Protein AF-A0A4V6KRE9-F1 (afdb_monomer_lite)

Secondary structure (DSSP, 8-state):
-EEHHHHHHHS-GGGHHHHHHHHHHHHHHHT---EEESSSSGGGGTSSS--HHHHHHHHHHHHHT-SEEE-SHHHHH-S-HHHHHHHHHHHHHHHHTTPPP-TTTT--SS---HHHHHHHHHHHHHHHTT-SEEEEEESSSHHHHHHHTT--SSEEEEEES-GGG-TT--GGGGSS--------------S--

Radius of gyration: 19.35 Å; chains: 1; bounding box: 43×55×46 Å

Foldseek 3Di:
DLALVVVCVVDPNVCSVVVLLVVQLVCLVVLHAAEAEDPLFVCQLEDLDGDPVSLVVLLVSVLSPHPYYDDDSNLPRRPHNVSVVVVSVVSNVVSLVPRDWCLPVPPDPDDDDPLLVVLSVQLVVCVVVVPQEDEAEDELCSSVSSNCSRSRNHHYHYDYPDCVSVVVPDPVVPPDDDDDDDDDPDDDPDDDD

InterPro domains:
  IPR001697 Pyruvate kinase [PR01050] (4-28)
  IPR001697 Pyruvate kinase [PR01050] (29-53)
  IPR001697 Pyruvate kinase [PR01050] (54-72)
  IPR001697 Pyruvate kinase [PR01050] (73-89)
  IPR001697 Pyruvate kinase [PTHR11817] (1-164)
  IPR015793 Pyruvate kinase, barrel [PF00224] (1-85)
  IPR015795 Pyruvate kinase, C-terminal [PF02887] (116-163)
  IPR015813 Pyruvate/Phosphoenolpyruvate kinase-like domain superfamily [SSF51621] (1-98)
  IPR036918 Pyruvate kinase, C-terminal domain superfamily [G3DSA:3.40.1380.20] (96-163)
  IPR036918 Pyruvate kinase, C-terminal domain superfamily [SSF52935] (83-163)
  IPR040442 Pyruvate kinase-like domain superfamily [G3DSA:3.20.20.60] (1-95)

Sequence (193 aa):
MVARGDLGVEIPVEEVIFAQKMMIEKCNRARKVVITATQMLDSMIKNPRPTRAEAGDVANAILDGTDAVMLSGESAKGKYPLEAVTIMATICERTDRVMPSRIDTLNDNRKLRITEAVCRGAVETAEKLDAPLIVVATSGGKSAKSVRKYFPNAVILALDDQRSHCPSADPEQRHHHSDGQRNRFYRRLLPHW

pLDDT: mean 83.89, std 21.92, range [23.92, 98.25]

Organism: Serratia fonticola (NCBI:txid47917)

Structure (mmCIF, N/CA/C/O backbone):
data_AF-A0A4V6KRE9-F1
#
_entry.id   AF-A0A4V6KRE9-F1
#
loop_
_atom_site.group_PDB
_atom_site.id
_atom_site.type_symbol
_atom_site.label_atom_id
_atom_site.label_alt_id
_atom_site.label_comp_id
_atom_site.label_asym_id
_atom_site.label_entity_id
_atom_site.label_seq_id
_atom_site.pdbx_PDB_ins_code
_atom_site.Cartn_x
_atom_site.Cartn_y
_atom_site.Cartn_z
_atom_site.occupancy
_atom_site.B_iso_or_equiv
_atom_site.auth_seq_id
_atom_site.auth_comp_id
_atom_site.auth_asym_id
_atom_site.auth_atom_id
_atom_site.pdbx_PDB_model_num
ATOM 1 N N . MET A 1 1 ? 7.430 6.715 7.289 1.00 94.62 1 MET A N 1
ATOM 2 C CA . MET A 1 1 ? 6.140 6.357 7.908 1.00 94.62 1 MET A CA 1
ATOM 3 C C . MET A 1 1 ? 5.269 7.600 7.894 1.00 94.62 1 MET A C 1
ATOM 5 O O . MET A 1 1 ? 5.799 8.670 8.157 1.00 94.62 1 MET A O 1
ATOM 9 N N . VAL A 1 2 ? 3.995 7.466 7.539 1.00 95.69 2 VAL A N 1
ATOM 10 C CA . VAL A 1 2 ? 2.971 8.513 7.611 1.00 95.69 2 VAL A CA 1
ATOM 11 C C . VAL A 1 2 ? 2.139 8.224 8.858 1.00 95.69 2 VAL A C 1
ATOM 13 O O . VAL A 1 2 ? 1.252 7.375 8.820 1.00 95.69 2 VAL A O 1
ATOM 16 N N . ALA A 1 3 ? 2.490 8.860 9.975 1.00 94.88 3 ALA A N 1
ATOM 17 C CA . ALA A 1 3 ? 1.779 8.730 11.245 1.00 94.88 3 ALA A CA 1
ATOM 18 C C . ALA A 1 3 ? 0.676 9.794 11.312 1.00 94.88 3 ALA A C 1
ATOM 20 O O . ALA A 1 3 ? 0.926 10.949 11.647 1.00 94.88 3 ALA A O 1
ATOM 21 N N . ARG A 1 4 ? -0.538 9.416 10.909 1.00 93.44 4 ARG A N 1
ATOM 22 C CA . ARG A 1 4 ? -1.670 10.345 10.758 1.00 93.44 4 ARG A CA 1
ATOM 23 C C . ARG A 1 4 ? -2.181 10.905 12.076 1.00 93.44 4 ARG A C 1
ATOM 25 O O . ARG A 1 4 ? -2.588 12.056 12.101 1.00 93.44 4 ARG A O 1
ATOM 32 N N . GLY A 1 5 ? -2.140 10.107 13.141 1.00 90.50 5 GLY A N 1
ATOM 33 C CA . GLY A 1 5 ? -2.538 10.525 14.482 1.00 90.50 5 GLY A CA 1
ATOM 34 C C . GLY A 1 5 ? -1.695 11.698 14.969 1.00 90.50 5 GLY A C 1
ATOM 35 O O . GLY A 1 5 ? -2.254 12.729 15.315 1.00 90.50 5 GLY A O 1
ATOM 36 N N . ASP A 1 6 ? -0.367 11.567 14.907 1.00 93.81 6 ASP A N 1
ATOM 37 C CA . ASP A 1 6 ? 0.551 12.645 15.295 1.00 93.81 6 ASP A CA 1
ATOM 38 C C . ASP A 1 6 ? 0.448 13.838 14.336 1.00 93.81 6 ASP A C 1
ATOM 40 O O . ASP A 1 6 ? 0.382 14.985 14.764 1.00 93.81 6 ASP A O 1
ATOM 44 N N . LEU A 1 7 ? 0.363 13.579 13.026 1.00 93.38 7 LEU A N 1
ATOM 45 C CA . LEU A 1 7 ? 0.241 14.639 12.026 1.00 93.38 7 LEU A CA 1
ATOM 46 C C . LEU A 1 7 ? -1.044 15.463 12.206 1.00 93.38 7 LEU A C 1
ATOM 48 O O . LEU A 1 7 ? -1.000 16.682 12.093 1.00 93.38 7 LEU A O 1
ATOM 52 N N . GLY A 1 8 ? -2.170 14.820 12.511 1.00 93.12 8 GLY A N 1
ATOM 53 C CA . GLY A 1 8 ? -3.462 15.481 12.706 1.00 93.12 8 GLY A CA 1
ATOM 54 C C . GLY A 1 8 ? -3.555 16.348 13.964 1.00 93.12 8 GLY A C 1
ATOM 55 O O . GLY A 1 8 ? -4.532 17.075 14.111 1.00 93.12 8 GLY A O 1
ATOM 56 N N . VAL A 1 9 ? -2.561 16.290 14.858 1.00 95.38 9 VAL A N 1
ATOM 57 C CA . VAL A 1 9 ? -2.423 17.242 15.974 1.00 95.38 9 VAL A CA 1
ATOM 58 C C . VAL A 1 9 ? -1.760 18.544 15.509 1.00 95.38 9 VAL A C 1
ATOM 60 O O . VAL A 1 9 ? -2.058 19.607 16.045 1.00 95.38 9 VAL A O 1
ATOM 63 N N . GLU A 1 10 ? -0.889 18.470 14.501 1.00 96.44 10 GLU A N 1
ATOM 64 C CA . GLU A 1 10 ? -0.027 19.578 14.068 1.00 96.44 10 GLU A CA 1
ATOM 65 C C . GLU A 1 10 ? -0.591 20.372 12.877 1.00 96.44 10 GLU A C 1
ATOM 67 O O . GLU A 1 10 ? -0.251 21.541 12.694 1.00 96.44 10 GLU A O 1
ATOM 72 N N . ILE A 1 11 ? -1.436 19.756 12.041 1.00 96.94 11 ILE A N 1
ATOM 73 C CA . ILE A 1 11 ? -2.045 20.395 10.859 1.00 96.94 11 ILE A CA 1
ATOM 74 C C . ILE A 1 11 ? -3.577 20.279 10.882 1.00 96.94 11 ILE A C 1
ATOM 76 O O . ILE A 1 11 ? -4.101 19.384 11.548 1.00 96.94 11 ILE A O 1
ATOM 80 N N . PRO A 1 12 ? -4.315 21.137 10.143 1.00 97.44 12 PRO A N 1
ATOM 81 C CA . PRO A 1 12 ? -5.766 21.012 10.020 1.00 97.44 12 PRO A CA 1
ATOM 82 C C . PRO A 1 12 ? -6.181 19.606 9.572 1.00 97.44 12 PRO A C 1
ATOM 84 O O . PRO A 1 12 ? -5.547 19.005 8.701 1.00 97.44 12 PRO A O 1
ATOM 87 N N . VAL A 1 13 ? -7.248 19.069 10.167 1.00 94.44 13 VAL A N 1
ATOM 88 C CA . VAL A 1 13 ? -7.658 17.667 9.976 1.00 94.44 13 VAL A CA 1
ATOM 89 C C . VAL A 1 13 ? -8.003 17.356 8.515 1.00 94.44 13 VAL A C 1
ATOM 91 O O . VAL A 1 13 ? -7.705 16.272 8.013 1.00 94.44 13 VAL A O 1
ATOM 94 N N . GLU A 1 14 ? -8.567 18.330 7.808 1.00 96.12 14 GLU A N 1
ATOM 95 C CA . GLU A 1 14 ? -8.895 18.274 6.388 1.00 96.12 14 GLU A CA 1
ATOM 96 C C . GLU A 1 14 ? -7.655 18.204 5.477 1.00 96.12 14 GLU A C 1
ATOM 98 O O . GLU A 1 14 ? -7.745 17.680 4.367 1.00 96.12 14 GLU A O 1
ATOM 103 N N . GLU A 1 15 ? -6.483 18.640 5.952 1.00 97.50 15 GLU A N 1
ATOM 104 C CA . GLU A 1 15 ? -5.219 18.628 5.201 1.00 97.50 15 GLU A CA 1
ATOM 105 C C . GLU A 1 15 ? -4.451 17.300 5.325 1.00 97.50 15 GLU A C 1
ATOM 107 O O . GLU A 1 15 ? -3.611 16.966 4.481 1.00 97.50 15 GLU A O 1
ATOM 112 N N . VAL A 1 16 ? -4.752 16.491 6.348 1.00 96.75 16 VAL A N 1
ATOM 113 C CA . VAL A 1 16 ? -4.021 15.247 6.661 1.00 96.75 16 VAL A CA 1
ATOM 114 C C . VAL A 1 16 ? -4.019 14.271 5.486 1.00 96.75 16 VAL A C 1
ATOM 116 O O . VAL A 1 16 ? -2.984 13.673 5.169 1.00 96.75 16 VAL A O 1
ATOM 119 N N . ILE A 1 17 ? -5.153 14.128 4.795 1.00 95.69 17 ILE A N 1
ATOM 120 C CA . ILE A 1 17 ? -5.266 13.192 3.672 1.00 95.69 17 ILE A CA 1
ATOM 121 C C . ILE A 1 17 ? -4.454 13.657 2.455 1.00 95.69 17 ILE A C 1
ATOM 123 O O . ILE A 1 17 ? -3.839 12.837 1.768 1.00 95.69 17 ILE A O 1
ATOM 127 N N . PHE A 1 18 ? -4.378 14.968 2.209 1.00 97.69 18 PHE A N 1
ATOM 128 C CA . PHE A 1 18 ? -3.571 15.529 1.125 1.00 97.69 18 PHE A CA 1
ATOM 129 C C . PHE A 1 18 ? -2.079 15.396 1.433 1.00 97.69 18 PHE A C 1
ATOM 131 O O . PHE A 1 18 ? -1.300 14.993 0.563 1.00 97.69 18 PHE A O 1
ATOM 138 N N . ALA A 1 19 ? -1.682 15.628 2.687 1.00 97.69 19 ALA A N 1
ATOM 139 C CA . ALA A 1 19 ? -0.319 15.399 3.148 1.00 97.69 19 ALA A CA 1
ATOM 140 C C . ALA A 1 19 ? 0.097 13.923 3.002 1.00 97.69 19 ALA A C 1
ATOM 142 O O . ALA A 1 19 ? 1.192 13.650 2.503 1.00 97.69 19 ALA A O 1
ATOM 143 N N . GLN A 1 20 ? -0.776 12.967 3.355 1.00 97.88 20 GLN A N 1
ATOM 144 C CA . GLN A 1 20 ? -0.549 11.537 3.113 1.00 97.88 20 GLN A CA 1
ATOM 145 C C . GLN A 1 20 ? -0.282 11.258 1.632 1.00 97.88 20 GLN A C 1
ATOM 147 O O . GLN A 1 20 ? 0.756 10.679 1.301 1.00 97.88 20 GLN A O 1
ATOM 152 N N . LYS A 1 21 ? -1.203 11.666 0.749 1.00 97.94 21 LYS A N 1
ATOM 153 C CA . LYS A 1 21 ? -1.099 11.417 -0.698 1.00 97.94 21 LYS A CA 1
ATOM 154 C C . LYS A 1 21 ? 0.205 11.974 -1.260 1.00 97.94 21 LYS A C 1
ATOM 156 O O . LYS A 1 21 ? 0.949 11.262 -1.931 1.00 97.94 21 LYS A O 1
ATOM 161 N N . MET A 1 22 ? 0.530 13.213 -0.895 1.00 97.69 22 MET A N 1
ATOM 162 C CA . MET A 1 22 ? 1.765 13.885 -1.292 1.00 97.69 22 MET A CA 1
ATOM 163 C C . MET A 1 22 ? 3.019 13.137 -0.811 1.00 97.69 22 MET A C 1
ATOM 165 O O . MET A 1 22 ? 3.966 12.954 -1.582 1.00 97.69 22 MET A O 1
ATOM 169 N N . MET A 1 23 ? 3.045 12.676 0.444 1.00 98.06 23 MET A N 1
ATOM 170 C CA . MET A 1 23 ? 4.177 11.917 0.988 1.00 98.06 23 MET A CA 1
ATOM 171 C C . MET A 1 23 ? 4.345 10.559 0.303 1.00 98.06 23 MET A C 1
ATOM 173 O O . MET A 1 23 ? 5.469 10.199 -0.057 1.00 98.06 23 MET A O 1
ATOM 177 N N . ILE A 1 24 ? 3.246 9.828 0.089 1.00 97.06 24 ILE A N 1
ATOM 178 C CA . ILE A 1 24 ? 3.250 8.539 -0.613 1.00 97.06 24 ILE A CA 1
ATOM 179 C C . ILE A 1 24 ? 3.777 8.718 -2.038 1.00 97.06 24 ILE A C 1
ATOM 181 O O . ILE A 1 24 ? 4.708 8.017 -2.441 1.00 97.06 24 ILE A O 1
ATOM 185 N N . GLU A 1 25 ? 3.267 9.702 -2.781 1.00 94.81 25 GLU A N 1
ATOM 186 C CA . GLU A 1 25 ? 3.713 9.974 -4.148 1.00 94.81 25 GLU A CA 1
ATOM 187 C C . GLU A 1 25 ? 5.218 10.285 -4.201 1.00 94.81 25 GLU A C 1
ATOM 189 O O . GLU A 1 25 ? 5.959 9.695 -4.997 1.00 94.81 25 GLU A O 1
ATOM 194 N N . LYS A 1 26 ? 5.710 11.163 -3.316 1.00 95.12 26 LYS A N 1
ATOM 195 C CA . LYS A 1 26 ? 7.139 11.504 -3.248 1.00 95.12 26 LYS A CA 1
ATOM 196 C C . LYS A 1 26 ? 8.004 10.292 -2.905 1.00 95.12 26 LYS A C 1
ATOM 198 O O . LYS A 1 26 ? 9.065 10.124 -3.511 1.00 95.12 26 LYS A O 1
ATOM 203 N N . CYS A 1 27 ? 7.567 9.437 -1.981 1.00 95.56 27 CYS A N 1
ATOM 204 C CA . CYS A 1 27 ? 8.266 8.197 -1.645 1.00 95.56 27 CYS A CA 1
ATOM 205 C C . CYS A 1 27 ? 8.335 7.233 -2.834 1.00 95.56 27 CYS A C 1
ATOM 207 O O . CYS A 1 27 ? 9.429 6.770 -3.174 1.00 95.56 27 CYS A O 1
ATOM 209 N N . ASN A 1 28 ? 7.213 7.025 -3.527 1.00 92.31 28 ASN A N 1
ATOM 210 C CA . ASN A 1 28 ? 7.134 6.181 -4.720 1.00 92.31 28 ASN A CA 1
ATOM 211 C C . ASN A 1 28 ? 8.083 6.682 -5.818 1.00 92.31 28 ASN A C 1
ATOM 213 O O . ASN A 1 28 ? 8.905 5.922 -6.338 1.00 92.31 28 ASN A O 1
ATOM 217 N N . ARG A 1 29 ? 8.075 7.992 -6.104 1.00 89.19 29 ARG A N 1
ATOM 218 C CA . ARG A 1 29 ? 8.989 8.615 -7.082 1.00 89.19 29 ARG A CA 1
ATOM 219 C C . ARG A 1 29 ? 10.455 8.488 -6.667 1.00 89.19 29 ARG A C 1
ATOM 221 O O . ARG A 1 29 ? 11.312 8.239 -7.518 1.00 89.19 29 ARG A O 1
ATOM 228 N N . ALA A 1 30 ? 10.745 8.607 -5.371 1.00 90.12 30 ALA A N 1
ATOM 229 C CA . ALA A 1 30 ? 12.086 8.475 -4.809 1.00 90.12 30 ALA A CA 1
ATOM 230 C C . ALA A 1 30 ? 12.558 7.019 -4.626 1.00 90.12 30 ALA A C 1
ATOM 232 O O . ALA A 1 30 ? 13.725 6.815 -4.279 1.00 90.12 30 ALA A O 1
ATOM 233 N N . ARG A 1 31 ? 11.699 6.014 -4.871 1.00 89.81 31 ARG A N 1
ATOM 234 C CA . ARG A 1 31 ? 11.954 4.584 -4.594 1.00 89.81 31 ARG A CA 1
ATOM 235 C C . ARG A 1 31 ? 12.273 4.318 -3.117 1.00 89.81 31 ARG A C 1
ATOM 237 O O . ARG A 1 31 ? 13.139 3.500 -2.789 1.00 89.81 31 ARG A O 1
ATOM 244 N N . LYS A 1 32 ? 11.616 5.059 -2.226 1.00 91.38 32 LYS A N 1
ATOM 245 C CA . LYS A 1 32 ? 11.703 4.887 -0.774 1.00 91.38 32 LYS A CA 1
ATOM 246 C C . LYS A 1 32 ? 10.422 4.240 -0.272 1.00 91.38 32 LYS A C 1
ATOM 248 O O . LYS A 1 32 ? 9.346 4.608 -0.718 1.00 91.38 32 LYS A O 1
ATOM 253 N N . VAL A 1 33 ? 10.579 3.320 0.674 1.00 93.56 33 VAL A N 1
ATOM 254 C CA . VAL A 1 33 ? 9.458 2.631 1.315 1.00 93.56 33 VAL A CA 1
ATOM 255 C C . VAL A 1 33 ? 8.635 3.641 2.113 1.00 93.56 33 VAL A C 1
ATOM 257 O O . VAL A 1 33 ? 9.190 4.405 2.911 1.00 93.56 33 VAL A O 1
ATOM 260 N N . VAL A 1 34 ? 7.323 3.633 1.918 1.00 96.38 34 VAL A N 1
ATOM 261 C CA . VAL A 1 34 ? 6.354 4.397 2.701 1.00 96.38 34 VAL A CA 1
ATOM 262 C C . VAL A 1 34 ? 5.387 3.451 3.403 1.00 96.38 34 VAL A C 1
ATOM 264 O O . VAL A 1 34 ? 4.932 2.465 2.841 1.00 96.38 34 VAL A O 1
ATOM 267 N N . ILE A 1 35 ? 5.109 3.753 4.668 1.00 97.94 35 ILE A N 1
ATOM 268 C CA . ILE A 1 35 ? 4.223 2.966 5.524 1.00 97.94 35 ILE A CA 1
ATOM 269 C C . ILE A 1 35 ? 3.139 3.911 6.006 1.00 97.94 35 ILE A C 1
ATOM 271 O O . ILE A 1 35 ? 3.488 4.927 6.617 1.00 97.94 35 ILE A O 1
ATOM 275 N N . THR A 1 36 ? 1.875 3.598 5.750 1.00 97.56 36 THR A N 1
ATOM 276 C CA . THR A 1 36 ? 0.739 4.345 6.304 1.00 97.56 36 THR A CA 1
ATOM 277 C C . THR A 1 36 ? 0.380 3.752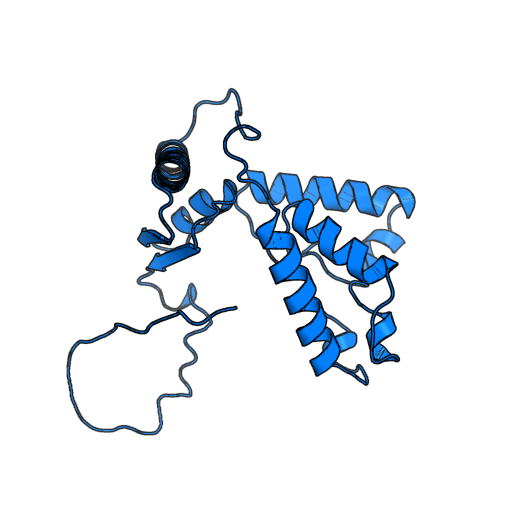 7.659 1.00 97.56 36 THR A C 1
ATOM 279 O O . THR A 1 36 ? 0.201 2.540 7.781 1.00 97.56 36 THR A O 1
ATOM 282 N N . ALA A 1 37 ? 0.335 4.591 8.690 1.00 94.75 37 ALA A N 1
ATOM 283 C CA . ALA A 1 37 ? 0.185 4.156 10.069 1.00 94.75 37 ALA A CA 1
ATOM 284 C C . ALA A 1 37 ? -0.866 4.978 10.816 1.00 94.75 37 ALA A C 1
ATOM 286 O O . ALA A 1 37 ? -1.211 6.092 10.411 1.00 94.75 37 ALA A O 1
ATOM 287 N N . THR A 1 38 ? -1.275 4.431 11.966 1.00 88.56 38 THR A N 1
ATOM 288 C CA . THR A 1 38 ? -2.241 4.968 12.941 1.00 88.56 38 THR A CA 1
ATOM 289 C C . THR A 1 38 ? -3.684 5.026 12.438 1.00 88.56 38 THR A C 1
ATOM 291 O O . THR A 1 38 ? -3.939 5.352 11.279 1.00 88.56 38 THR A O 1
ATOM 294 N N . GLN A 1 39 ? -4.623 4.706 13.336 1.00 83.44 39 GLN A N 1
ATOM 295 C CA . GLN A 1 39 ? -6.071 4.746 13.092 1.00 83.44 39 GLN A CA 1
ATOM 296 C C . GLN A 1 39 ? -6.513 3.976 11.835 1.00 83.44 39 GLN A C 1
ATOM 298 O O . GLN A 1 39 ? -7.421 4.406 11.134 1.00 83.44 39 GLN A O 1
ATOM 303 N N . MET A 1 40 ? -5.848 2.859 11.515 1.00 93.62 40 MET A N 1
ATOM 304 C CA . MET A 1 40 ? -6.209 2.061 10.338 1.00 93.62 40 MET A CA 1
ATOM 305 C C . MET A 1 40 ? -7.432 1.182 10.629 1.00 93.62 40 MET A C 1
ATOM 307 O O . MET A 1 40 ? -8.336 1.112 9.806 1.00 93.62 40 MET A O 1
ATOM 311 N N . LEU A 1 41 ? -7.468 0.514 11.792 1.00 97.12 41 LEU A N 1
ATOM 312 C CA . LEU A 1 41 ? -8.578 -0.336 12.241 1.00 97.12 41 LEU A CA 1
ATOM 313 C C . LEU A 1 41 ? -8.834 -0.158 13.752 1.00 97.12 41 LEU A C 1
ATOM 315 O O . LEU A 1 41 ? -9.105 -1.126 14.460 1.00 97.12 41 LEU A O 1
ATOM 319 N N . ASP A 1 42 ? -8.721 1.068 14.271 1.00 96.31 42 ASP A N 1
ATOM 320 C CA . ASP A 1 42 ? -8.716 1.372 15.714 1.00 96.31 42 ASP A CA 1
ATOM 321 C C . ASP A 1 42 ? -9.945 0.831 16.464 1.00 96.31 42 ASP A C 1
ATOM 323 O O . ASP A 1 42 ? -9.839 0.327 17.588 1.00 96.31 42 ASP A O 1
ATOM 327 N N . SER A 1 43 ? -11.117 0.830 15.822 1.00 97.31 43 SER A N 1
ATOM 328 C CA . SER A 1 43 ? -12.343 0.266 16.390 1.00 97.31 43 SER A CA 1
ATOM 329 C C . SER A 1 43 ? -12.195 -1.215 16.760 1.00 97.31 43 SER A C 1
ATOM 331 O O . SER A 1 43 ? -12.873 -1.690 17.683 1.00 97.31 43 SER A O 1
ATOM 333 N N . MET A 1 44 ? -11.267 -1.931 16.116 1.00 97.88 44 MET A N 1
ATOM 334 C CA . MET A 1 44 ? -10.987 -3.341 16.368 1.00 97.88 44 MET A CA 1
ATOM 335 C C . MET A 1 44 ? -10.213 -3.616 17.657 1.00 97.88 44 MET A C 1
ATOM 337 O O . MET A 1 44 ? -10.148 -4.756 18.114 1.00 97.88 44 MET A O 1
ATOM 341 N N . ILE A 1 45 ? -9.714 -2.577 18.335 1.00 97.31 45 ILE A N 1
ATOM 342 C CA . ILE A 1 45 ? -9.236 -2.715 19.718 1.00 97.31 45 ILE A CA 1
ATOM 343 C C . ILE A 1 45 ? -10.365 -3.245 20.612 1.00 97.31 45 ILE A C 1
ATOM 345 O O . ILE A 1 45 ? -10.120 -4.028 21.534 1.00 97.31 45 ILE A O 1
ATOM 349 N N . LYS A 1 46 ? -11.607 -2.823 20.346 1.00 97.88 46 LYS A N 1
ATOM 350 C CA . LYS A 1 46 ? -12.783 -3.135 21.170 1.00 97.88 46 LYS A CA 1
ATOM 351 C C . LYS A 1 46 ? -13.803 -4.032 20.478 1.00 97.88 46 LYS A C 1
ATOM 353 O O . LYS A 1 46 ? -14.589 -4.649 21.192 1.00 97.88 46 LYS A O 1
ATOM 358 N N . ASN A 1 47 ? -13.805 -4.096 19.146 1.00 97.56 47 ASN A N 1
ATOM 359 C CA . ASN A 1 47 ? -14.811 -4.797 18.348 1.00 97.56 47 ASN A CA 1
ATOM 360 C C . ASN A 1 47 ? -14.176 -5.866 17.440 1.00 97.56 47 ASN A C 1
ATOM 362 O O . ASN A 1 47 ? -13.078 -5.668 16.942 1.00 97.56 47 ASN A O 1
ATOM 366 N N . PRO A 1 48 ? -14.866 -6.975 17.137 1.00 96.88 48 PRO A N 1
ATOM 367 C CA . PRO A 1 48 ? -14.318 -8.033 16.282 1.00 96.88 48 PRO A CA 1
ATOM 368 C C . PRO A 1 48 ? -14.318 -7.689 14.783 1.00 96.88 48 PRO A C 1
ATOM 370 O O . PRO A 1 48 ? -13.889 -8.497 13.963 1.00 96.88 48 PRO A O 1
ATOM 373 N N . ARG A 1 49 ? -14.862 -6.531 14.387 1.00 97.31 49 ARG A N 1
ATOM 374 C CA . ARG A 1 49 ? -14.968 -6.092 12.988 1.00 97.31 49 ARG A CA 1
ATOM 375 C C . ARG A 1 49 ? -14.708 -4.592 12.879 1.00 97.31 49 ARG A C 1
ATOM 377 O O . ARG A 1 49 ? -15.155 -3.865 13.769 1.00 97.31 49 ARG A O 1
ATOM 384 N N . PRO A 1 50 ? -14.061 -4.136 11.794 1.00 98.00 50 PRO A N 1
ATOM 385 C CA . PRO A 1 50 ? -13.853 -2.720 11.564 1.00 98.00 50 PRO A CA 1
ATOM 386 C C . PRO A 1 50 ? -15.135 -2.058 11.059 1.00 98.00 50 PRO A C 1
ATOM 388 O O . PRO A 1 50 ? -16.080 -2.705 10.590 1.00 98.00 50 PRO A O 1
ATOM 391 N N . THR A 1 51 ? -15.147 -0.736 11.105 1.00 98.19 51 THR A N 1
ATOM 392 C CA . THR A 1 51 ? -16.157 0.077 10.437 1.00 98.19 51 THR A CA 1
ATOM 393 C C . THR A 1 51 ? -15.942 0.083 8.920 1.00 98.19 51 THR A C 1
ATOM 395 O O . THR A 1 51 ? -14.853 -0.184 8.408 1.00 98.19 51 THR A O 1
ATOM 398 N N . ARG A 1 52 ? -16.987 0.447 8.165 1.00 97.81 52 ARG A N 1
ATOM 399 C CA . ARG A 1 52 ? -16.871 0.644 6.708 1.00 97.81 52 ARG A CA 1
ATOM 400 C C . ARG A 1 52 ? -15.895 1.770 6.353 1.00 97.81 52 ARG A C 1
ATOM 402 O O . ARG A 1 52 ? -15.233 1.682 5.326 1.00 97.81 52 ARG A O 1
ATOM 409 N N . ALA A 1 53 ? -15.823 2.803 7.193 1.00 97.00 53 ALA A N 1
ATOM 410 C CA . ALA A 1 53 ? -14.923 3.933 6.998 1.00 97.00 53 ALA A CA 1
ATOM 411 C C . ALA A 1 53 ? -13.456 3.500 7.126 1.00 97.00 53 ALA A C 1
ATOM 413 O O . ALA A 1 53 ? -12.674 3.786 6.230 1.00 97.00 53 ALA A O 1
ATOM 414 N N . GLU A 1 54 ? -13.113 2.736 8.165 1.00 97.88 54 GLU A N 1
ATOM 415 C CA . GLU A 1 54 ? -11.760 2.189 8.359 1.00 97.88 54 GLU A CA 1
ATOM 416 C C . GLU A 1 54 ? -11.348 1.255 7.216 1.00 97.88 54 GLU A C 1
ATOM 418 O O . GLU A 1 54 ? -10.263 1.391 6.656 1.00 97.88 54 GLU A O 1
ATOM 423 N N . ALA A 1 55 ? -12.237 0.348 6.795 1.00 97.88 55 ALA A N 1
ATOM 424 C CA . ALA A 1 55 ? -11.948 -0.530 5.663 1.00 97.88 55 ALA A CA 1
ATOM 425 C C . ALA A 1 55 ? -11.714 0.260 4.359 1.00 97.88 55 ALA A C 1
ATOM 427 O O . ALA A 1 55 ? -10.800 -0.052 3.596 1.00 97.88 55 ALA A O 1
ATOM 428 N N . GLY A 1 56 ? -12.521 1.299 4.114 1.00 97.50 56 GLY A N 1
ATOM 429 C CA . GLY A 1 56 ? -12.344 2.195 2.971 1.00 97.50 56 GLY A CA 1
ATOM 430 C C . GLY A 1 56 ? -11.061 3.023 3.055 1.00 97.50 56 GLY A C 1
ATOM 431 O O . GLY A 1 56 ? -10.412 3.259 2.041 1.00 97.50 56 GLY A O 1
ATOM 432 N N . ASP A 1 57 ? -10.665 3.440 4.251 1.00 97.00 57 ASP A N 1
ATOM 433 C CA . ASP A 1 57 ? -9.445 4.203 4.498 1.00 97.00 57 ASP A CA 1
ATOM 434 C C . ASP A 1 57 ? -8.175 3.370 4.241 1.00 97.00 57 ASP A C 1
ATOM 436 O O . ASP A 1 57 ? -7.287 3.811 3.507 1.00 97.00 57 ASP A O 1
ATOM 440 N N . VAL A 1 58 ? -8.135 2.118 4.717 1.00 97.62 58 VAL A N 1
ATOM 441 C CA . VAL A 1 58 ? -7.077 1.151 4.366 1.00 97.62 58 VAL A CA 1
ATOM 442 C C . VAL A 1 58 ? -6.986 0.972 2.848 1.00 97.62 58 VAL A C 1
ATOM 444 O O . VAL A 1 58 ? -5.902 1.107 2.277 1.00 97.62 58 VAL A O 1
ATOM 447 N N . ALA A 1 59 ? -8.117 0.715 2.183 1.00 97.50 59 ALA A N 1
ATOM 448 C CA . ALA A 1 59 ? -8.152 0.531 0.733 1.00 97.50 59 ALA A CA 1
ATOM 449 C C . ALA A 1 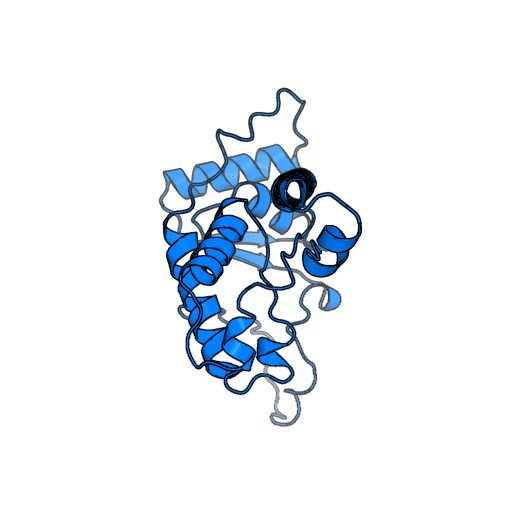59 ? -7.641 1.774 -0.017 1.00 97.50 59 ALA A C 1
ATOM 451 O O . ALA A 1 59 ? -6.847 1.654 -0.947 1.00 97.50 59 ALA A O 1
ATOM 452 N N . ASN A 1 60 ? -8.022 2.980 0.412 1.00 97.06 60 ASN A N 1
ATOM 453 C CA . ASN A 1 60 ? -7.544 4.222 -0.197 1.00 97.06 60 ASN A CA 1
ATOM 454 C C . ASN A 1 60 ? -6.039 4.441 0.009 1.00 97.06 60 ASN A C 1
ATOM 456 O O . ASN A 1 60 ? -5.360 4.866 -0.923 1.00 97.06 60 ASN A O 1
ATOM 460 N N . ALA A 1 61 ? -5.493 4.116 1.184 1.00 97.12 61 ALA A N 1
ATOM 461 C CA . ALA A 1 61 ? -4.052 4.196 1.427 1.00 97.12 61 ALA A CA 1
ATOM 462 C C . ALA A 1 61 ? -3.254 3.243 0.516 1.00 97.12 61 ALA A C 1
ATOM 464 O O . ALA A 1 61 ? -2.174 3.601 0.034 1.00 97.12 61 ALA A O 1
ATOM 465 N N . ILE A 1 62 ? -3.797 2.050 0.251 1.00 96.31 62 ILE A N 1
ATOM 466 C CA . ILE A 1 62 ? -3.237 1.108 -0.723 1.00 96.31 62 ILE A CA 1
ATOM 467 C C . ILE A 1 62 ? -3.312 1.715 -2.121 1.00 96.31 62 ILE A C 1
ATOM 469 O O . ILE A 1 62 ? -2.273 1.853 -2.755 1.00 96.31 62 ILE A O 1
ATOM 473 N N . LEU A 1 63 ? -4.485 2.176 -2.569 1.00 95.38 63 LEU A N 1
ATOM 474 C CA . LEU A 1 63 ? -4.671 2.799 -3.888 1.00 95.38 63 LEU A CA 1
ATOM 475 C C . LEU A 1 63 ? -3.761 4.017 -4.118 1.00 95.38 63 LEU A C 1
ATOM 477 O O . LEU A 1 63 ? -3.256 4.204 -5.226 1.00 95.38 63 LEU A O 1
ATOM 481 N N . ASP A 1 64 ? -3.466 4.799 -3.079 1.00 95.56 64 ASP A N 1
ATOM 482 C CA . ASP A 1 64 ? -2.489 5.895 -3.139 1.00 95.56 64 ASP A CA 1
ATOM 483 C C . ASP A 1 64 ? -1.070 5.388 -3.467 1.00 95.56 64 ASP A C 1
ATOM 485 O O . ASP A 1 64 ? -0.274 6.063 -4.133 1.00 95.56 64 ASP A O 1
ATOM 489 N N . GLY A 1 65 ? -0.783 4.138 -3.116 1.00 95.25 65 GLY A N 1
ATOM 490 C CA . GLY A 1 65 ? 0.433 3.408 -3.449 1.00 95.25 65 GLY A CA 1
ATOM 491 C C . GLY A 1 65 ? 1.359 3.230 -2.254 1.00 95.25 65 GLY A C 1
ATOM 492 O O . GLY A 1 65 ? 2.579 3.283 -2.434 1.00 95.25 65 GLY A O 1
ATOM 493 N N . THR A 1 66 ? 0.813 3.080 -1.043 1.00 97.06 66 THR A N 1
ATOM 494 C CA . THR A 1 66 ? 1.630 2.775 0.138 1.00 97.06 66 THR A CA 1
ATOM 495 C C . THR A 1 66 ? 2.357 1.432 -0.026 1.00 97.06 66 THR A C 1
ATOM 497 O O . THR A 1 66 ? 1.850 0.538 -0.698 1.00 97.06 66 THR A O 1
ATOM 500 N N . ASP A 1 67 ? 3.572 1.280 0.513 1.00 95.81 67 ASP A N 1
ATOM 501 C CA . ASP A 1 67 ? 4.280 -0.014 0.472 1.00 95.81 67 ASP A CA 1
ATOM 502 C C . ASP A 1 67 ? 3.786 -0.957 1.574 1.00 95.81 67 ASP A C 1
ATOM 504 O O . ASP A 1 67 ? 3.866 -2.173 1.425 1.00 95.81 67 ASP A O 1
ATOM 508 N N . ALA A 1 68 ? 3.312 -0.402 2.693 1.00 96.69 68 ALA A N 1
ATOM 509 C CA . ALA A 1 68 ? 2.756 -1.172 3.793 1.00 96.69 68 ALA A CA 1
ATOM 510 C C . ALA A 1 68 ? 1.741 -0.360 4.603 1.00 96.69 68 ALA A C 1
ATOM 512 O O . AL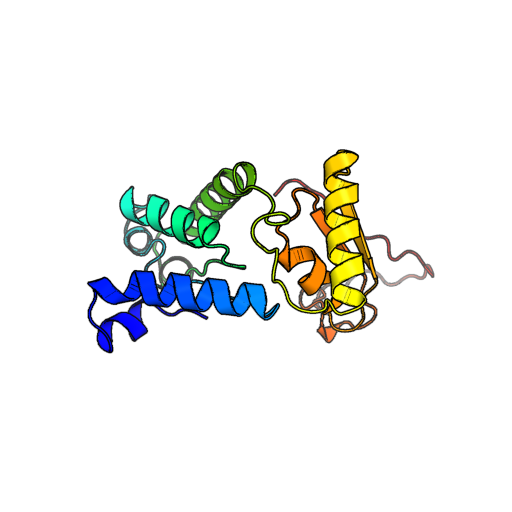A A 1 68 ? 1.813 0.867 4.706 1.00 96.69 68 ALA A O 1
ATOM 513 N N . VAL A 1 69 ? 0.836 -1.082 5.249 1.00 97.06 69 VAL A N 1
ATOM 514 C CA . VAL A 1 69 ? -0.097 -0.567 6.252 1.00 97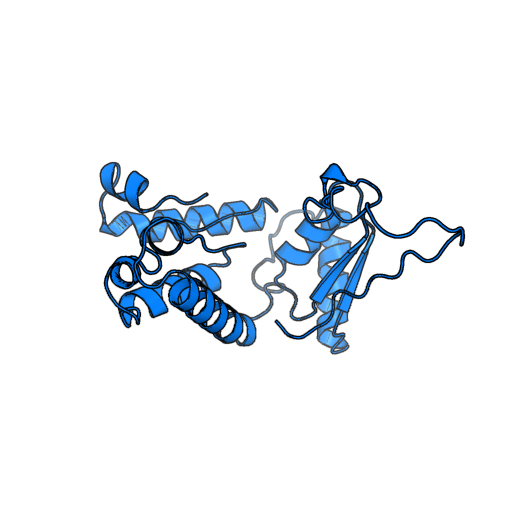.06 69 VAL A CA 1
ATOM 515 C C . VAL A 1 69 ? 0.293 -1.112 7.620 1.00 97.06 69 VAL A C 1
ATOM 517 O O . VAL A 1 69 ? 0.787 -2.235 7.731 1.00 97.06 69 VAL A O 1
ATOM 520 N N . MET A 1 70 ? 0.116 -0.309 8.666 1.00 97.50 70 MET A N 1
ATOM 521 C CA . MET A 1 70 ? 0.571 -0.649 10.013 1.00 97.50 70 MET A CA 1
ATOM 522 C C . MET A 1 70 ? -0.587 -0.684 11.010 1.00 97.50 70 MET A C 1
ATOM 524 O O . MET A 1 70 ? -1.294 0.307 11.184 1.00 97.50 70 MET A O 1
ATOM 528 N N . LEU A 1 71 ? -0.708 -1.808 11.719 1.00 95.81 71 LEU A N 1
ATOM 529 C CA . LEU A 1 71 ? -1.513 -1.928 12.936 1.00 95.81 71 LEU A CA 1
ATOM 530 C C . LEU A 1 71 ? -0.700 -1.460 14.145 1.00 95.81 71 LEU A C 1
ATOM 532 O O . LEU A 1 71 ? 0.507 -1.690 14.214 1.00 95.81 71 LEU A O 1
ATOM 536 N N . SER A 1 72 ? -1.358 -0.782 15.080 1.00 93.56 72 SER A N 1
ATOM 537 C CA . SER A 1 72 ? -0.756 -0.220 16.290 1.00 93.56 72 SER A CA 1
ATOM 538 C C . SER A 1 72 ? -1.397 -0.832 17.537 1.00 93.56 72 SER A C 1
ATOM 540 O O . SER A 1 72 ? -0.999 -1.905 17.989 1.00 93.56 72 SER A O 1
ATOM 542 N N . GLY A 1 73 ? -2.407 -0.169 18.107 1.00 94.19 73 GLY A N 1
ATOM 543 C CA . GLY A 1 73 ? -3.098 -0.648 19.302 1.00 94.19 73 GLY A CA 1
ATOM 544 C C . GLY A 1 73 ? -3.888 -1.931 19.051 1.00 94.19 73 GLY A C 1
ATOM 545 O O . GLY A 1 73 ? -4.040 -2.733 19.970 1.00 94.19 73 GLY A O 1
ATOM 546 N N . GLU A 1 74 ? -4.335 -2.132 17.811 1.00 96.94 74 GLU A N 1
ATOM 547 C CA . GLU A 1 74 ? -5.131 -3.269 17.358 1.00 96.94 74 GLU A CA 1
ATOM 548 C C . GLU A 1 74 ? -4.412 -4.600 17.607 1.00 96.94 74 GLU A C 1
ATOM 550 O O . GLU A 1 74 ? -4.988 -5.510 18.200 1.00 96.94 74 GLU A O 1
ATOM 555 N N . SER A 1 75 ? -3.140 -4.697 17.210 1.00 95.19 75 SER A N 1
ATOM 556 C CA . SER A 1 75 ? -2.320 -5.903 17.369 1.00 95.19 75 SER A CA 1
ATOM 557 C C . SER A 1 75 ? -1.601 -5.967 18.718 1.00 95.19 75 SER A C 1
ATOM 559 O O . SER A 1 75 ? -1.379 -7.058 19.233 1.00 95.19 75 SER A O 1
ATOM 561 N N . ALA A 1 76 ? -1.243 -4.819 19.307 1.00 94.69 76 ALA A N 1
ATOM 562 C CA . ALA A 1 76 ? -0.448 -4.778 20.535 1.00 94.69 76 ALA A CA 1
ATOM 563 C C . ALA A 1 76 ? -1.262 -5.041 21.813 1.00 94.69 76 ALA A C 1
ATOM 565 O O . ALA A 1 76 ? -0.766 -5.678 22.740 1.00 94.69 76 ALA A O 1
ATOM 566 N N . LYS A 1 77 ? -2.487 -4.508 21.898 1.00 94.06 77 LYS A N 1
ATOM 567 C CA . LYS A 1 77 ? -3.327 -4.572 23.112 1.00 94.06 77 LYS A CA 1
ATOM 568 C C . LYS A 1 77 ? -4.827 -4.704 22.829 1.00 94.06 77 LYS A C 1
ATOM 570 O O . LYS A 1 77 ? -5.640 -4.524 23.737 1.00 94.06 77 LYS A O 1
ATOM 575 N N . GLY A 1 78 ? -5.204 -4.937 21.574 1.00 95.12 78 GLY A N 1
ATOM 576 C CA . GLY A 1 78 ? -6.593 -5.106 21.171 1.00 95.12 78 GLY A CA 1
ATOM 577 C C . GLY A 1 78 ? -7.179 -6.417 21.685 1.00 95.12 78 GLY A C 1
ATOM 578 O O . GLY A 1 78 ? -6.460 -7.377 21.949 1.00 95.12 78 GLY A O 1
ATOM 579 N N . LYS A 1 79 ? -8.507 -6.466 21.811 1.00 97.75 79 LYS A N 1
ATOM 580 C CA . LYS A 1 79 ? -9.227 -7.706 22.140 1.00 97.75 79 LYS A CA 1
ATOM 581 C C . LYS A 1 79 ? -9.254 -8.707 20.979 1.00 97.75 79 LYS A C 1
ATOM 583 O O . LYS A 1 79 ? -9.467 -9.887 21.227 1.00 97.75 79 LYS A O 1
ATOM 588 N N . TYR A 1 80 ? -9.043 -8.229 19.749 1.00 97.75 80 TYR A N 1
ATOM 589 C CA . TYR A 1 80 ? -9.170 -8.999 18.506 1.00 97.75 80 TYR A CA 1
ATOM 590 C C . TYR A 1 80 ? -7.944 -8.820 17.581 1.00 97.75 80 TYR A C 1
ATOM 592 O O . TYR A 1 80 ? -8.081 -8.358 16.444 1.00 97.75 80 TYR A O 1
ATOM 600 N N . PRO A 1 81 ? -6.714 -9.099 18.063 1.00 97.62 81 PRO A N 1
ATOM 601 C CA . PRO A 1 81 ? -5.490 -8.810 17.316 1.00 97.62 81 PRO A CA 1
ATOM 602 C C . PRO A 1 81 ? -5.339 -9.694 16.072 1.00 97.62 81 PRO A C 1
ATOM 604 O O . PRO A 1 81 ? -4.851 -9.227 15.042 1.00 97.62 81 PRO A O 1
ATOM 607 N N . LEU A 1 82 ? -5.778 -10.956 16.145 1.00 97.94 82 LEU A N 1
ATOM 608 C CA . LEU A 1 82 ? -5.738 -11.880 15.014 1.00 97.94 82 LEU A CA 1
ATOM 609 C C . LEU A 1 82 ? -6.719 -11.433 13.930 1.00 97.94 82 LEU A C 1
ATOM 611 O O . LEU A 1 82 ? -6.335 -11.305 12.773 1.00 97.94 82 LEU A O 1
ATOM 615 N N . GLU A 1 83 ? -7.956 -11.125 14.311 1.00 98.25 83 GLU A N 1
ATOM 616 C CA . GLU A 1 83 ? -9.000 -10.670 13.400 1.00 98.25 83 GLU A CA 1
ATOM 617 C C . GLU A 1 83 ? -8.611 -9.363 12.709 1.00 98.25 83 GLU A C 1
ATOM 619 O O . GLU A 1 83 ? -8.872 -9.217 11.515 1.00 98.25 83 GLU A O 1
ATOM 624 N N . ALA A 1 84 ? -7.950 -8.443 13.423 1.00 97.88 84 ALA A N 1
ATOM 625 C CA . ALA A 1 84 ? -7.429 -7.205 12.850 1.00 97.88 84 ALA A CA 1
ATOM 626 C C . ALA A 1 84 ? -6.387 -7.473 11.752 1.00 97.88 84 ALA A C 1
ATOM 628 O O . ALA A 1 84 ? -6.470 -6.892 10.670 1.00 97.88 84 ALA A O 1
ATOM 629 N N . VAL A 1 85 ? -5.440 -8.390 11.984 1.00 97.88 85 VAL A N 1
ATOM 630 C CA . VAL A 1 85 ? -4.456 -8.791 10.962 1.00 97.88 85 VAL A CA 1
ATOM 631 C C . VAL A 1 85 ? -5.141 -9.509 9.796 1.00 97.88 85 VAL A C 1
ATOM 633 O O . VAL A 1 85 ? -4.853 -9.203 8.640 1.00 97.88 85 VAL A O 1
ATOM 636 N N . THR A 1 86 ? -6.075 -10.423 10.071 1.00 98.25 86 THR A N 1
ATOM 637 C CA . THR A 1 86 ? -6.798 -11.181 9.040 1.00 98.25 86 THR A CA 1
ATOM 638 C C . THR A 1 86 ? -7.615 -10.270 8.128 1.00 98.25 86 THR A C 1
ATOM 640 O O . THR A 1 86 ? -7.548 -10.406 6.904 1.00 98.25 86 THR A O 1
ATOM 643 N N . ILE A 1 87 ? -8.373 -9.320 8.685 1.00 98.00 87 ILE A N 1
ATOM 644 C CA . ILE A 1 87 ? -9.169 -8.406 7.862 1.00 98.00 87 ILE A CA 1
ATOM 645 C C . ILE A 1 87 ? -8.288 -7.396 7.127 1.00 98.00 87 ILE A C 1
ATOM 647 O O . ILE A 1 87 ? -8.572 -7.102 5.970 1.00 98.00 87 ILE A O 1
ATOM 651 N N . MET A 1 88 ? -7.193 -6.924 7.739 1.00 98.12 88 MET A N 1
ATOM 652 C CA . MET A 1 88 ? -6.211 -6.077 7.058 1.00 98.12 88 MET A CA 1
ATOM 653 C C . MET A 1 88 ? -5.646 -6.795 5.825 1.00 98.12 88 MET A C 1
ATOM 655 O O . MET A 1 88 ? -5.679 -6.238 4.732 1.00 98.12 88 MET A O 1
ATOM 659 N N . ALA A 1 89 ? -5.218 -8.054 5.975 1.00 98.06 89 ALA A N 1
ATOM 660 C CA . ALA A 1 89 ? -4.737 -8.875 4.865 1.00 98.06 89 ALA A CA 1
ATOM 661 C C . ALA A 1 89 ? -5.807 -9.062 3.777 1.00 98.06 89 ALA A C 1
ATOM 663 O O . ALA A 1 89 ? -5.518 -8.892 2.597 1.00 98.06 89 ALA A O 1
ATOM 664 N N . THR A 1 90 ? -7.058 -9.313 4.175 1.00 98.12 90 THR A N 1
ATOM 665 C CA . THR A 1 90 ? -8.191 -9.447 3.242 1.00 98.12 90 THR A CA 1
ATOM 666 C C . THR A 1 90 ? -8.426 -8.162 2.435 1.00 98.12 90 THR A C 1
ATOM 668 O O . THR A 1 90 ? -8.695 -8.219 1.234 1.00 98.12 90 THR A O 1
ATOM 671 N N . ILE A 1 91 ? -8.330 -6.986 3.072 1.00 97.94 91 ILE A N 1
ATOM 672 C CA . ILE A 1 91 ? -8.469 -5.691 2.390 1.00 97.94 91 ILE A CA 1
ATOM 673 C C . ILE A 1 91 ? -7.295 -5.465 1.430 1.00 97.94 91 ILE A C 1
ATOM 675 O O . ILE A 1 91 ? -7.536 -5.050 0.294 1.00 97.94 91 ILE A O 1
ATOM 679 N N . CYS A 1 92 ? -6.061 -5.766 1.850 1.00 97.12 92 CYS A N 1
ATOM 680 C CA . CYS A 1 92 ? -4.874 -5.688 0.996 1.00 97.12 92 CYS A CA 1
ATOM 681 C C . CYS A 1 92 ? -5.032 -6.547 -0.259 1.00 97.12 92 CYS A C 1
ATOM 683 O O . CYS A 1 92 ? -5.043 -6.010 -1.363 1.00 97.12 92 CYS A O 1
ATOM 685 N N . GLU A 1 93 ? -5.283 -7.847 -0.093 1.00 96.19 93 GLU A N 1
ATOM 686 C CA . GLU A 1 93 ? -5.431 -8.796 -1.199 1.00 96.19 93 GLU A CA 1
ATOM 687 C C . GLU A 1 93 ? -6.533 -8.358 -2.175 1.00 96.19 93 GLU A C 1
ATOM 689 O O . GLU A 1 93 ? -6.360 -8.363 -3.397 1.00 96.19 93 GLU A O 1
ATOM 694 N N . ARG A 1 94 ? -7.686 -7.927 -1.650 1.00 96.50 94 ARG A N 1
ATOM 695 C CA . ARG A 1 94 ? -8.792 -7.468 -2.491 1.00 96.50 94 ARG A CA 1
ATOM 696 C C . ARG A 1 94 ? -8.447 -6.192 -3.258 1.00 96.50 94 ARG A C 1
ATOM 698 O O . ARG A 1 94 ? -8.924 -6.045 -4.388 1.00 96.50 94 ARG A O 1
ATOM 705 N N . THR A 1 95 ? -7.706 -5.271 -2.649 1.00 95.44 95 THR A N 1
ATOM 706 C CA . THR A 1 95 ? -7.378 -3.964 -3.238 1.00 95.44 95 THR A CA 1
ATOM 707 C C . THR A 1 95 ? -6.247 -4.080 -4.257 1.00 95.44 95 THR A C 1
ATOM 709 O O . THR A 1 95 ? -6.362 -3.520 -5.345 1.00 95.44 95 THR A O 1
ATOM 712 N N . ASP A 1 96 ? -5.215 -4.875 -3.970 1.00 91.88 96 ASP A N 1
ATOM 713 C CA . ASP A 1 96 ? -4.073 -5.083 -4.869 1.00 91.88 96 ASP A CA 1
ATOM 714 C C . ASP A 1 96 ? -4.502 -5.700 -6.208 1.00 91.88 96 ASP A C 1
ATOM 716 O O . ASP A 1 96 ? -4.032 -5.280 -7.261 1.00 91.88 96 ASP A O 1
ATOM 720 N N . ARG A 1 97 ? -5.489 -6.609 -6.204 1.00 90.00 97 ARG A N 1
ATOM 721 C CA . ARG A 1 97 ? -6.046 -7.227 -7.429 1.00 90.00 97 ARG A CA 1
ATOM 722 C C . ARG A 1 97 ? -6.645 -6.239 -8.435 1.00 90.00 97 ARG A C 1
ATOM 724 O O . ARG A 1 97 ? -6.838 -6.608 -9.589 1.00 90.00 97 ARG A O 1
ATOM 731 N N . VAL A 1 98 ? -7.029 -5.039 -8.000 1.00 90.06 98 VAL A N 1
ATOM 732 C CA . VAL A 1 98 ? -7.619 -4.007 -8.875 1.00 90.06 98 VAL A CA 1
ATOM 733 C C . VAL A 1 98 ? -6.686 -2.823 -9.099 1.00 90.06 98 VAL A C 1
ATOM 735 O O . VAL A 1 98 ? -7.073 -1.868 -9.771 1.00 90.06 98 VAL A O 1
ATOM 738 N N . MET A 1 99 ? -5.476 -2.860 -8.539 1.00 87.19 99 MET A N 1
ATOM 739 C CA . MET A 1 99 ? -4.498 -1.804 -8.733 1.00 87.19 99 MET A CA 1
ATOM 740 C C . MET A 1 99 ? -3.867 -1.942 -10.126 1.00 87.19 99 MET A C 1
ATOM 742 O O . MET A 1 99 ? -3.281 -2.980 -10.421 1.00 87.19 99 MET A O 1
ATOM 746 N N . PRO A 1 100 ? -3.963 -0.920 -10.993 1.00 83.00 100 PRO A N 1
ATOM 747 C CA . PRO A 1 100 ? -3.292 -0.952 -12.282 1.00 83.00 100 PRO A CA 1
ATOM 748 C C . PRO A 1 100 ? -1.796 -0.670 -12.126 1.00 83.00 100 PRO A C 1
ATOM 750 O O . PRO A 1 100 ? -1.368 0.044 -11.208 1.00 83.00 100 PRO A O 1
ATOM 753 N N . SER A 1 101 ? -1.014 -1.141 -13.095 1.00 84.56 101 SER A N 1
ATOM 754 C CA . SER A 1 101 ? 0.374 -0.722 -13.234 1.00 84.56 101 SER A CA 1
ATOM 755 C C . SER A 1 101 ? 0.479 0.773 -13.543 1.00 84.56 101 SER A C 1
ATOM 757 O O . SER A 1 101 ? -0.439 1.412 -14.066 1.00 84.56 101 SER A O 1
ATOM 759 N N . ARG A 1 102 ? 1.613 1.373 -13.173 1.00 84.12 102 ARG A N 1
ATOM 760 C CA . ARG A 1 102 ? 1.853 2.825 -13.278 1.00 84.12 102 ARG A CA 1
ATOM 761 C C . ARG A 1 102 ? 2.860 3.189 -14.369 1.00 84.12 102 ARG A C 1
ATOM 763 O O . ARG A 1 102 ? 3.536 4.212 -14.267 1.00 84.12 102 ARG A O 1
ATOM 770 N N . ILE A 1 103 ? 2.991 2.363 -15.408 1.00 78.94 103 ILE A N 1
ATOM 771 C CA . ILE A 1 103 ? 3.953 2.603 -16.497 1.00 78.94 103 ILE A CA 1
ATOM 772 C C . ILE A 1 103 ? 3.651 3.927 -17.214 1.00 78.94 103 ILE A C 1
ATOM 774 O O . ILE A 1 103 ? 4.558 4.740 -17.406 1.00 78.94 103 ILE A O 1
ATOM 778 N N . ASP A 1 104 ? 2.382 4.173 -17.548 1.00 69.69 104 ASP A N 1
ATOM 779 C CA . ASP A 1 104 ? 1.969 5.338 -18.343 1.00 69.69 104 ASP A CA 1
ATOM 780 C C . ASP A 1 104 ? 1.882 6.632 -17.528 1.00 69.69 104 ASP A C 1
ATOM 782 O O . ASP A 1 104 ? 2.201 7.717 -18.021 1.00 69.69 104 ASP A O 1
ATOM 786 N N . THR A 1 105 ? 1.499 6.525 -16.254 1.00 69.69 105 THR A N 1
ATOM 787 C CA . THR A 1 105 ? 1.345 7.675 -15.348 1.00 69.69 105 THR A CA 1
ATOM 788 C C . THR A 1 105 ? 2.683 8.241 -14.874 1.00 69.69 105 THR A C 1
ATOM 790 O O . THR A 1 105 ? 2.750 9.393 -14.448 1.00 69.69 105 THR A O 1
ATOM 793 N N . LEU A 1 106 ? 3.770 7.469 -14.985 1.00 67.88 106 LEU A N 1
ATOM 794 C CA . LEU A 1 106 ? 5.124 7.868 -14.591 1.00 67.88 106 LEU A CA 1
ATOM 795 C C . LEU A 1 106 ? 5.991 8.355 -15.766 1.00 67.88 106 LEU A C 1
ATOM 797 O O . LEU A 1 106 ? 7.222 8.332 -15.665 1.00 67.88 106 LEU A O 1
ATOM 801 N N . ASN A 1 107 ? 5.379 8.827 -16.858 1.00 64.19 107 ASN A N 1
ATOM 802 C CA . ASN A 1 107 ? 6.074 9.508 -17.956 1.00 64.19 107 ASN A CA 1
ATOM 803 C C . ASN A 1 107 ? 6.622 10.876 -17.503 1.00 64.19 107 ASN A C 1
ATOM 805 O O . ASN A 1 107 ? 6.075 11.935 -17.795 1.00 64.19 107 ASN A O 1
ATOM 809 N N . ASP A 1 108 ? 7.721 10.852 -16.751 1.00 64.50 108 ASP A N 1
ATOM 810 C CA . ASP A 1 108 ? 8.489 12.045 -16.407 1.00 64.50 108 ASP A CA 1
ATOM 811 C C . ASP A 1 108 ? 9.343 12.434 -17.629 1.00 64.50 108 ASP A C 1
ATOM 813 O O . ASP A 1 108 ? 10.133 11.623 -18.113 1.00 64.50 108 ASP A O 1
ATOM 817 N N . ASN A 1 109 ? 9.228 13.673 -18.122 1.00 62.34 109 ASN A N 1
ATOM 818 C CA . ASN A 1 109 ? 9.977 14.202 -19.285 1.00 62.34 109 ASN A CA 1
ATOM 819 C C . ASN A 1 109 ? 11.497 14.342 -19.036 1.00 62.34 109 ASN A C 1
ATOM 821 O O . ASN A 1 109 ? 12.215 15.034 -19.760 1.00 62.34 109 ASN A O 1
ATOM 825 N N . ARG A 1 110 ? 12.012 13.719 -17.976 1.00 69.56 110 ARG A N 1
ATOM 826 C CA . ARG A 1 110 ? 13.413 13.757 -17.569 1.00 69.56 110 ARG A CA 1
ATOM 827 C C . ARG A 1 110 ? 14.177 12.598 -18.196 1.00 69.56 110 ARG A C 1
ATOM 829 O O . ARG A 1 110 ? 13.660 11.500 -18.371 1.00 69.56 110 ARG A O 1
ATOM 836 N N . LYS A 1 111 ? 15.464 12.826 -18.465 1.00 77.19 111 LYS A N 1
ATOM 837 C CA . LYS A 1 111 ? 16.375 11.781 -18.940 1.00 77.19 111 LYS A CA 1
ATOM 838 C C . LYS A 1 111 ? 16.457 10.653 -17.904 1.00 77.19 111 LYS A C 1
ATOM 840 O O . LYS A 1 111 ? 16.986 10.851 -16.809 1.00 77.19 111 LYS A O 1
ATOM 845 N N . LEU A 1 112 ? 15.933 9.482 -18.260 1.00 77.88 112 LEU A N 1
ATOM 846 C CA . LEU A 1 112 ? 15.942 8.303 -17.397 1.00 77.88 112 LEU A CA 1
ATOM 847 C C . LEU A 1 112 ? 17.376 7.815 -17.160 1.00 77.88 112 LEU A C 1
ATOM 849 O O . LEU A 1 112 ? 18.229 7.852 -18.050 1.00 77.88 112 LEU A O 1
ATOM 853 N N . ARG A 1 113 ? 17.642 7.317 -15.950 1.00 85.38 113 ARG A N 1
ATOM 854 C CA . ARG A 1 113 ? 18.863 6.543 -15.680 1.00 85.38 113 ARG A CA 1
ATOM 855 C C . ARG A 1 113 ? 18.736 5.158 -16.318 1.00 85.38 113 ARG A C 1
ATOM 857 O O . ARG A 1 113 ? 17.629 4.643 -16.432 1.00 85.38 113 ARG A O 1
ATOM 864 N N . ILE A 1 114 ? 19.863 4.513 -16.628 1.00 90.62 114 ILE A N 1
ATOM 865 C CA . ILE A 1 114 ? 19.888 3.158 -17.217 1.00 90.62 114 ILE A CA 1
ATOM 866 C C . ILE A 1 114 ? 19.041 2.178 -16.395 1.00 90.62 114 ILE A C 1
ATOM 868 O O . ILE A 1 114 ? 18.170 1.514 -16.942 1.00 90.62 114 ILE A O 1
ATOM 872 N N . THR A 1 115 ? 19.231 2.145 -15.070 1.00 88.38 115 THR A N 1
ATOM 873 C CA . THR A 1 115 ? 18.447 1.284 -14.166 1.00 88.38 115 THR A CA 1
ATOM 874 C C . THR A 1 115 ? 16.943 1.495 -14.320 1.00 88.38 115 THR A C 1
ATOM 876 O O . THR A 1 115 ? 16.179 0.545 -14.262 1.00 88.38 115 THR A O 1
ATOM 879 N N . GLU A 1 116 ? 16.512 2.738 -14.515 1.00 87.50 116 GLU A N 1
ATOM 880 C CA . GLU A 1 116 ? 15.098 3.084 -14.603 1.00 87.50 116 GLU A CA 1
ATOM 881 C C . GLU A 1 116 ? 14.502 2.681 -15.953 1.00 87.50 116 GLU A C 1
ATOM 883 O O . GLU A 1 116 ? 13.440 2.069 -15.984 1.00 87.50 116 GLU A O 1
ATOM 888 N N . ALA A 1 117 ? 15.227 2.922 -17.049 1.00 89.94 117 ALA A N 1
ATOM 889 C CA . ALA A 1 117 ? 14.829 2.472 -18.380 1.00 89.94 117 ALA A CA 1
ATOM 890 C C . ALA A 1 117 ? 14.712 0.938 -18.458 1.00 89.94 117 ALA A C 1
ATOM 892 O O . ALA A 1 117 ? 13.721 0.421 -18.968 1.00 89.94 117 ALA A O 1
ATOM 893 N N . VAL A 1 118 ? 15.684 0.211 -17.893 1.00 93.50 118 VAL A N 1
A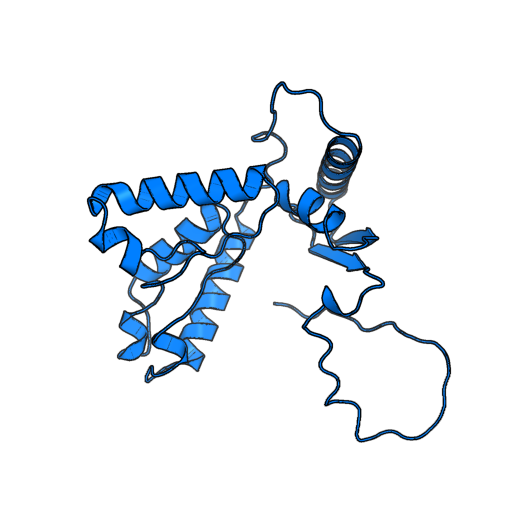TOM 894 C CA . VAL A 1 118 ? 15.676 -1.260 -17.868 1.00 93.50 118 VAL A CA 1
ATOM 895 C C . VAL A 1 118 ? 14.540 -1.794 -16.995 1.00 93.50 118 VAL A C 1
ATOM 897 O O . VAL A 1 118 ? 13.807 -2.673 -17.435 1.00 93.50 118 VAL A O 1
ATOM 900 N N . CYS A 1 119 ? 14.348 -1.260 -15.783 1.00 93.19 119 CYS A N 1
ATOM 901 C CA . CYS A 1 119 ? 13.257 -1.696 -14.906 1.00 93.19 119 CYS A CA 1
ATOM 90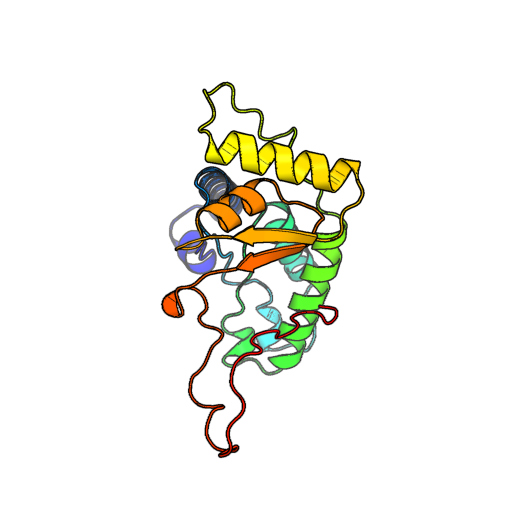2 C C . CYS A 1 119 ? 11.879 -1.405 -15.512 1.00 93.19 119 CYS A C 1
ATOM 904 O O . CYS A 1 119 ? 11.009 -2.266 -15.439 1.00 93.19 119 CYS A O 1
ATOM 906 N N . ARG A 1 120 ? 11.690 -0.236 -16.140 1.00 92.06 120 ARG A N 1
ATOM 907 C CA . ARG A 1 120 ? 10.447 0.096 -16.849 1.00 92.06 120 ARG A CA 1
ATOM 908 C C . ARG A 1 120 ? 10.170 -0.901 -17.971 1.00 92.06 120 ARG A C 1
ATOM 910 O O . ARG A 1 120 ? 9.088 -1.473 -18.010 1.00 92.06 120 ARG A O 1
ATOM 917 N N . GLY A 1 121 ? 11.154 -1.137 -18.840 1.00 93.25 121 GLY A N 1
ATOM 918 C CA . GLY A 1 121 ? 11.016 -2.085 -19.946 1.00 93.25 121 GLY A CA 1
ATOM 919 C C . GLY A 1 121 ? 10.765 -3.517 -19.468 1.00 93.25 121 GLY A C 1
ATOM 920 O O . GLY A 1 121 ? 9.985 -4.234 -20.085 1.00 93.25 121 GLY A O 1
ATOM 921 N N . ALA A 1 122 ? 11.364 -3.925 -18.344 1.00 95.44 122 ALA A N 1
ATOM 922 C CA . ALA A 1 122 ? 11.118 -5.235 -17.744 1.00 95.44 122 ALA A CA 1
ATOM 923 C C . ALA A 1 122 ? 9.667 -5.392 -17.265 1.00 95.44 122 ALA A C 1
ATOM 925 O O . ALA A 1 122 ? 9.063 -6.430 -17.518 1.00 95.44 122 ALA A O 1
ATOM 926 N N . VAL A 1 123 ? 9.100 -4.367 -16.618 1.00 95.00 123 VAL A N 1
ATOM 927 C CA . VAL A 1 123 ? 7.695 -4.372 -16.175 1.00 95.00 123 VAL A CA 1
ATOM 928 C C . VAL A 1 123 ? 6.744 -4.361 -17.372 1.00 95.00 123 VAL A C 1
ATOM 930 O O . VAL A 1 123 ? 5.848 -5.193 -17.442 1.00 95.00 123 VAL A O 1
ATOM 933 N N . GLU A 1 124 ? 7.004 -3.512 -18.368 1.00 94.62 124 GLU A N 1
ATOM 934 C CA . GLU A 1 124 ? 6.210 -3.456 -19.603 1.00 94.62 124 GLU A CA 1
ATOM 935 C C . GLU A 1 124 ? 6.228 -4.785 -20.370 1.00 94.62 124 GLU A C 1
ATOM 937 O O . GLU A 1 124 ? 5.202 -5.250 -20.863 1.00 94.62 124 GLU A O 1
ATOM 942 N N . THR A 1 125 ? 7.396 -5.423 -20.456 1.00 95.94 125 THR A N 1
ATOM 943 C CA . THR A 1 125 ? 7.541 -6.732 -21.103 1.00 95.94 125 THR A CA 1
ATOM 944 C C . THR A 1 125 ? 6.817 -7.815 -20.312 1.00 95.94 125 THR A C 1
ATOM 946 O O . THR A 1 125 ? 6.167 -8.665 -20.913 1.00 95.94 125 THR A O 1
ATOM 949 N N . ALA A 1 126 ? 6.901 -7.786 -18.979 1.00 96.19 126 ALA A N 1
ATOM 950 C CA . ALA A 1 126 ? 6.197 -8.739 -18.131 1.00 96.19 126 ALA A CA 1
ATOM 951 C C . ALA A 1 126 ? 4.675 -8.630 -18.300 1.00 96.19 126 ALA A C 1
ATOM 953 O O . ALA A 1 126 ? 4.015 -9.653 -18.421 1.00 96.19 126 ALA A O 1
ATOM 954 N N . GLU A 1 127 ? 4.133 -7.414 -18.383 1.00 92.38 127 GLU A N 1
ATOM 955 C CA . GLU A 1 127 ? 2.701 -7.189 -18.616 1.00 92.38 127 GLU A CA 1
ATOM 956 C C . GLU A 1 127 ? 2.263 -7.632 -20.012 1.00 92.38 127 GLU A C 1
ATOM 958 O O . GLU A 1 127 ? 1.263 -8.324 -20.147 1.00 92.38 127 GLU A O 1
ATOM 963 N N . LYS A 1 128 ? 3.035 -7.309 -21.055 1.00 94.69 128 LYS A N 1
ATOM 964 C CA . LYS A 1 128 ? 2.719 -7.715 -22.437 1.00 94.69 128 LYS A CA 1
ATOM 965 C C . LYS A 1 128 ? 2.763 -9.226 -22.665 1.00 94.69 128 LYS A C 1
ATOM 967 O O . LYS A 1 128 ? 2.156 -9.706 -23.618 1.00 94.69 128 LYS A O 1
ATOM 972 N N . LEU A 1 129 ? 3.535 -9.948 -21.856 1.00 96.69 129 LEU A N 1
ATOM 973 C CA . LEU A 1 129 ? 3.701 -11.400 -21.949 1.00 96.69 129 LEU A CA 1
ATOM 974 C C . LEU A 1 129 ? 2.903 -12.161 -20.883 1.00 96.69 129 LEU A C 1
ATOM 976 O O . LEU A 1 129 ? 3.093 -13.371 -20.763 1.00 96.69 129 LEU A O 1
ATOM 980 N N . ASP A 1 130 ? 2.080 -11.472 -20.086 1.00 94.25 130 ASP A N 1
ATOM 981 C CA . ASP A 1 130 ? 1.363 -12.045 -18.939 1.00 94.25 130 ASP A CA 1
ATOM 982 C C . ASP A 1 130 ? 2.286 -12.856 -18.004 1.00 94.25 130 ASP A C 1
ATOM 984 O O . ASP A 1 130 ? 1.931 -13.910 -17.467 1.00 94.25 130 ASP A O 1
ATOM 988 N N . ALA A 1 131 ? 3.521 -12.382 -17.820 1.00 95.81 131 ALA A N 1
ATOM 989 C CA . ALA A 1 131 ? 4.511 -13.063 -17.003 1.00 95.81 131 ALA A CA 1
ATOM 990 C C . ALA A 1 131 ? 4.128 -12.953 -15.515 1.00 95.81 131 ALA A C 1
ATOM 992 O O . ALA A 1 131 ? 4.003 -11.843 -14.998 1.00 95.81 131 ALA A O 1
ATOM 993 N N . PRO A 1 132 ? 4.017 -14.069 -14.770 1.00 94.56 132 PRO A N 1
ATOM 994 C CA . PRO A 1 132 ? 3.578 -14.029 -13.373 1.00 94.56 132 PRO A CA 1
ATOM 995 C C . PRO A 1 132 ? 4.678 -13.581 -12.396 1.00 94.56 132 PRO A C 1
ATOM 997 O O . PRO A 1 132 ? 4.405 -13.348 -11.218 1.00 94.56 132 PRO A O 1
ATOM 1000 N N . LEU A 1 133 ? 5.934 -13.502 -12.852 1.00 96.75 133 LEU A N 1
ATOM 1001 C CA . LEU A 1 133 ? 7.103 -13.311 -11.996 1.00 96.75 133 LEU A CA 1
ATOM 1002 C C . LEU A 1 133 ? 8.184 -12.472 -12.688 1.00 96.75 133 LEU A C 1
ATOM 1004 O O . LEU A 1 133 ? 8.589 -12.776 -13.808 1.00 96.75 133 LEU A O 1
ATOM 1008 N N . ILE A 1 134 ? 8.725 -11.485 -11.975 1.00 97.38 134 ILE A N 1
ATOM 1009 C CA . ILE A 1 134 ? 9.934 -10.742 -12.347 1.00 97.38 134 ILE A CA 1
ATOM 1010 C C . ILE A 1 134 ? 11.038 -11.098 -11.352 1.00 97.38 134 ILE A C 1
ATOM 1012 O O . ILE A 1 134 ? 10.955 -10.777 -10.166 1.00 97.38 134 ILE A O 1
ATOM 1016 N N . VAL A 1 135 ? 12.100 -11.742 -11.833 1.00 97.50 135 VAL A N 1
ATOM 1017 C CA . VAL A 1 135 ? 13.268 -12.080 -11.010 1.00 97.50 135 VAL A CA 1
ATOM 1018 C C . VAL A 1 135 ? 14.289 -10.950 -11.084 1.00 97.50 135 VAL A C 1
ATOM 1020 O O . VAL A 1 135 ? 14.698 -10.539 -12.168 1.00 97.50 135 VAL A O 1
ATOM 1023 N N . VAL A 1 136 ? 14.724 -10.451 -9.928 1.00 95.50 136 VAL A N 1
ATOM 1024 C CA . VAL A 1 136 ? 15.642 -9.314 -9.826 1.00 95.50 136 VAL A CA 1
ATOM 1025 C C . VAL A 1 136 ? 16.856 -9.699 -8.995 1.00 95.50 136 VAL A C 1
ATOM 1027 O O . VAL A 1 136 ? 16.771 -9.791 -7.774 1.00 95.50 136 VAL A O 1
ATOM 1030 N N . ALA A 1 137 ? 18.010 -9.849 -9.642 1.00 93.81 137 ALA A N 1
ATOM 1031 C CA . ALA A 1 137 ? 19.287 -9.879 -8.937 1.00 93.81 137 ALA A CA 1
ATOM 1032 C C . ALA A 1 137 ? 19.635 -8.463 -8.451 1.00 93.81 137 ALA A C 1
ATOM 1034 O O . ALA A 1 137 ? 19.634 -7.499 -9.225 1.00 93.81 137 ALA A O 1
ATOM 1035 N N . THR A 1 138 ? 19.899 -8.305 -7.158 1.00 88.38 138 THR A N 1
ATOM 1036 C CA . THR A 1 138 ? 20.171 -7.002 -6.554 1.00 88.38 138 THR A CA 1
ATOM 1037 C C . THR A 1 138 ? 21.166 -7.130 -5.411 1.00 88.38 138 THR A C 1
ATOM 1039 O O . THR A 1 138 ? 21.205 -8.145 -4.738 1.00 88.38 138 THR A O 1
ATOM 1042 N N . SER A 1 139 ? 21.963 -6.088 -5.189 1.00 86.69 139 SER A N 1
ATOM 1043 C CA . SER A 1 139 ? 22.788 -5.951 -3.991 1.00 86.69 139 SER A CA 1
ATOM 1044 C C . SER A 1 139 ? 22.362 -4.656 -3.301 1.00 86.69 139 SER A C 1
ATOM 1046 O O . SER A 1 139 ? 22.489 -3.561 -3.868 1.00 86.69 139 SER A O 1
ATOM 1048 N N . GLY A 1 140 ? 21.714 -4.772 -2.139 1.00 83.12 140 GLY A N 1
ATOM 1049 C CA . GLY A 1 140 ? 21.137 -3.631 -1.414 1.00 83.12 140 GLY A CA 1
ATOM 1050 C C . GLY A 1 140 ? 19.728 -3.220 -1.857 1.00 83.12 140 GLY A C 1
ATOM 1051 O O . GLY A 1 140 ? 19.288 -2.101 -1.575 1.00 83.12 140 GLY A O 1
ATOM 1052 N N . GLY A 1 141 ? 19.015 -4.081 -2.591 1.00 86.50 141 GLY A N 1
ATOM 1053 C CA . GLY A 1 141 ? 17.587 -3.925 -2.912 1.00 86.50 141 GLY A CA 1
ATOM 1054 C C . GLY A 1 141 ? 17.192 -2.782 -3.863 1.00 86.50 141 GLY A C 1
ATOM 1055 O O . GLY A 1 141 ? 16.005 -2.600 -4.143 1.00 86.50 141 GLY A O 1
ATOM 1056 N N . LYS A 1 142 ? 18.135 -1.979 -4.377 1.00 87.94 142 LYS A N 1
ATOM 1057 C CA . LYS A 1 142 ? 17.826 -0.798 -5.217 1.00 87.94 142 LYS A CA 1
ATOM 1058 C C . LYS A 1 142 ? 17.139 -1.162 -6.536 1.00 87.94 142 LYS A C 1
ATOM 1060 O O . LYS A 1 142 ? 16.273 -0.413 -6.994 1.00 87.94 142 LYS A O 1
ATOM 1065 N N . SER A 1 143 ? 17.516 -2.289 -7.139 1.00 91.00 143 SER A N 1
ATOM 1066 C CA . SER A 1 143 ? 16.925 -2.759 -8.398 1.00 91.00 143 SER A CA 1
ATOM 1067 C C . SER A 1 143 ? 15.487 -3.218 -8.170 1.00 91.00 143 SER A C 1
ATOM 1069 O O . SER A 1 143 ? 14.591 -2.765 -8.874 1.00 91.00 143 SER A O 1
ATOM 1071 N N . ALA A 1 144 ? 15.240 -4.002 -7.114 1.00 92.75 144 ALA A N 1
ATOM 1072 C CA . ALA A 1 144 ? 13.895 -4.453 -6.751 1.00 92.75 144 ALA A CA 1
ATOM 1073 C C . ALA A 1 144 ? 12.957 -3.268 -6.458 1.00 92.75 144 ALA A C 1
ATOM 1075 O O . ALA A 1 144 ? 11.856 -3.199 -6.997 1.00 92.75 144 ALA A O 1
ATOM 1076 N N . LYS A 1 145 ? 13.432 -2.258 -5.713 1.00 91.81 145 LYS A N 1
ATOM 1077 C CA . LYS A 1 145 ? 12.685 -1.006 -5.473 1.00 91.81 145 LYS A CA 1
ATOM 1078 C C . LYS A 1 145 ? 12.423 -0.206 -6.755 1.00 91.81 145 LYS A C 1
ATOM 1080 O O . LYS A 1 145 ? 11.416 0.487 -6.851 1.00 91.81 145 LYS A O 1
ATOM 1085 N N . SER A 1 146 ? 13.325 -0.281 -7.737 1.00 91.88 146 SER A N 1
ATOM 1086 C CA . SER A 1 146 ? 13.145 0.382 -9.037 1.00 91.88 146 SER A CA 1
ATOM 1087 C C . SER A 1 146 ? 12.106 -0.326 -9.908 1.00 91.88 146 SER A C 1
ATOM 1089 O O . SER A 1 146 ? 11.388 0.355 -10.626 1.00 91.88 146 SER A O 1
ATOM 1091 N N . VAL A 1 147 ? 11.984 -1.654 -9.807 1.00 94.19 147 VAL A N 1
ATOM 1092 C CA . VAL A 1 147 ? 10.889 -2.419 -10.427 1.00 94.19 147 VAL A CA 1
ATOM 1093 C C . VAL A 1 147 ? 9.562 -2.114 -9.721 1.00 94.19 147 VAL A C 1
ATOM 1095 O O . VAL A 1 147 ? 8.604 -1.722 -10.381 1.00 94.19 147 VAL A O 1
ATOM 1098 N N . ARG A 1 148 ? 9.523 -2.171 -8.378 1.00 94.44 148 ARG A N 1
ATOM 1099 C CA . ARG A 1 148 ? 8.314 -1.888 -7.576 1.00 94.44 148 ARG A CA 1
ATOM 1100 C C . ARG A 1 148 ? 7.702 -0.520 -7.867 1.00 94.44 148 ARG A C 1
ATOM 1102 O O . ARG A 1 148 ? 6.487 -0.392 -7.823 1.00 94.44 148 ARG A O 1
ATOM 1109 N N . LYS A 1 149 ? 8.520 0.491 -8.190 1.00 91.31 149 LYS A N 1
ATOM 1110 C CA . LYS A 1 149 ? 8.064 1.850 -8.546 1.00 91.31 149 LYS A CA 1
ATOM 1111 C C . LYS A 1 149 ? 6.930 1.859 -9.583 1.00 91.31 149 LYS A C 1
ATOM 1113 O O . LYS A 1 149 ? 6.096 2.758 -9.539 1.00 91.31 149 LYS A O 1
ATOM 1118 N N . TYR A 1 150 ? 6.919 0.897 -10.501 1.00 92.25 150 TYR A N 1
ATOM 1119 C CA . TYR A 1 150 ? 5.940 0.817 -11.584 1.00 92.25 150 TYR A CA 1
ATOM 1120 C C . TYR A 1 150 ? 4.692 -0.001 -11.240 1.00 92.25 150 TYR A C 1
ATOM 1122 O O . TYR A 1 150 ? 3.815 -0.095 -12.088 1.00 92.25 150 TYR A O 1
ATOM 1130 N N . PHE A 1 151 ? 4.589 -0.537 -10.017 1.00 93.56 151 PHE A N 1
ATOM 1131 C CA . PHE A 1 151 ? 3.467 -1.369 -9.565 1.00 93.56 151 PHE A CA 1
ATOM 1132 C C . PHE A 1 151 ? 3.157 -2.514 -10.550 1.00 93.56 151 PHE A C 1
ATOM 1134 O O . PHE A 1 151 ? 2.056 -2.567 -11.088 1.00 93.56 151 PHE A O 1
ATOM 1141 N N . PRO A 1 152 ? 4.133 -3.397 -10.847 1.00 93.62 152 PRO A N 1
ATOM 1142 C CA . PRO A 1 152 ? 3.893 -4.518 -11.750 1.00 93.62 152 PRO A CA 1
ATOM 1143 C C . PRO A 1 152 ? 2.815 -5.451 -11.193 1.00 93.62 152 PRO A C 1
ATOM 1145 O O . PRO A 1 152 ? 2.810 -5.743 -9.998 1.00 93.62 152 PRO A O 1
ATOM 1148 N N . ASN A 1 153 ? 1.990 -6.009 -12.079 1.00 91.62 153 ASN A N 1
ATOM 1149 C CA . ASN A 1 153 ? 1.064 -7.094 -11.723 1.00 91.62 153 ASN A CA 1
ATOM 1150 C C . ASN A 1 153 ? 1.813 -8.387 -11.343 1.00 91.62 153 ASN A C 1
ATOM 1152 O O . ASN A 1 153 ? 1.328 -9.205 -10.564 1.00 91.62 153 ASN A O 1
ATOM 1156 N N . ALA A 1 154 ? 3.001 -8.579 -11.919 1.00 93.56 154 ALA A N 1
ATOM 1157 C CA . ALA A 1 154 ? 3.866 -9.721 -11.667 1.00 93.56 154 ALA A CA 1
ATOM 1158 C C . ALA A 1 154 ? 4.528 -9.643 -10.283 1.00 93.56 154 ALA A C 1
ATOM 1160 O O . ALA A 1 154 ? 5.002 -8.586 -9.858 1.00 93.56 154 ALA A O 1
ATOM 1161 N N . VAL A 1 155 ? 4.672 -10.791 -9.617 1.00 95.12 155 VAL A N 1
ATOM 1162 C CA . VAL A 1 155 ? 5.382 -10.880 -8.334 1.00 95.12 155 VAL A CA 1
ATOM 1163 C C . VAL A 1 155 ? 6.869 -10.577 -8.541 1.00 95.12 155 VAL A C 1
ATOM 1165 O O . VAL A 1 155 ? 7.493 -11.071 -9.479 1.00 95.12 155 VAL A O 1
ATOM 1168 N N . ILE A 1 156 ? 7.474 -9.788 -7.650 1.00 95.69 156 ILE A N 1
ATOM 1169 C CA . ILE A 1 156 ? 8.910 -9.483 -7.701 1.00 95.69 156 ILE A CA 1
ATOM 1170 C C . ILE A 1 156 ? 9.669 -10.462 -6.800 1.00 95.69 156 ILE A C 1
ATOM 1172 O O . ILE A 1 156 ? 9.568 -10.393 -5.576 1.00 95.69 156 ILE A O 1
ATOM 1176 N N . LEU A 1 157 ? 10.494 -11.329 -7.391 1.00 95.81 157 LEU A N 1
ATOM 1177 C CA . LEU A 1 157 ? 11.441 -12.169 -6.655 1.00 95.81 157 LEU A CA 1
ATOM 1178 C C . LEU A 1 157 ? 12.814 -11.497 -6.624 1.00 95.81 157 LEU A C 1
ATOM 1180 O O . LEU A 1 157 ? 13.568 -11.554 -7.596 1.00 95.81 157 LEU A O 1
ATOM 1184 N N . ALA A 1 158 ? 13.149 -10.868 -5.501 1.00 93.88 158 ALA A N 1
ATOM 1185 C CA . ALA A 1 158 ? 14.460 -10.264 -5.296 1.00 93.88 158 ALA A CA 1
ATOM 1186 C C . ALA A 1 158 ? 15.473 -11.303 -4.784 1.00 93.88 158 ALA A C 1
ATOM 1188 O O . ALA A 1 158 ? 15.279 -11.900 -3.726 1.00 93.88 158 ALA A O 1
ATOM 1189 N N . LEU A 1 159 ? 16.564 -11.492 -5.524 1.00 93.12 159 LEU A N 1
ATOM 1190 C CA . LEU A 1 159 ? 17.712 -12.301 -5.125 1.00 93.12 159 LEU A CA 1
ATOM 1191 C C . LEU A 1 159 ? 18.825 -11.356 -4.660 1.00 93.12 159 LEU A C 1
ATOM 1193 O O . LEU A 1 159 ? 19.318 -10.561 -5.461 1.00 93.12 159 LEU A O 1
ATOM 1197 N N . ASP A 1 160 ? 19.194 -11.436 -3.382 1.00 87.31 160 ASP A N 1
ATOM 1198 C CA . ASP A 1 160 ? 20.242 -10.616 -2.760 1.00 87.31 160 ASP A CA 1
ATOM 1199 C C . ASP A 1 160 ? 21.249 -11.526 -2.041 1.00 87.31 160 ASP A C 1
ATOM 1201 O O . ASP A 1 160 ? 20.878 -12.541 -1.445 1.00 87.31 160 ASP A O 1
ATOM 1205 N N . ASP A 1 161 ? 22.531 -11.188 -2.144 1.00 82.44 161 ASP A N 1
ATOM 1206 C CA . ASP A 1 161 ? 23.643 -11.923 -1.541 1.00 82.44 161 ASP A CA 1
ATOM 1207 C C . ASP A 1 161 ? 23.930 -11.486 -0.091 1.00 82.44 161 ASP A C 1
ATOM 1209 O O . ASP A 1 161 ? 24.623 -12.186 0.650 1.00 82.44 161 ASP A O 1
ATOM 1213 N N . GLN A 1 162 ? 23.354 -10.364 0.351 1.00 75.62 162 GLN A N 1
ATOM 1214 C CA . GLN A 1 162 ? 23.534 -9.791 1.682 1.00 75.62 162 GLN A CA 1
ATOM 1215 C C . GLN A 1 162 ? 22.350 -10.112 2.605 1.00 75.62 162 GLN A C 1
ATOM 1217 O O . GLN A 1 162 ? 21.234 -9.614 2.436 1.00 75.62 162 GLN A O 1
ATOM 1222 N N . ARG A 1 163 ? 22.603 -10.885 3.671 1.00 63.81 163 ARG A N 1
ATOM 1223 C CA . ARG A 1 163 ? 21.567 -11.264 4.656 1.00 63.81 163 ARG A CA 1
ATOM 1224 C C . ARG A 1 163 ? 20.899 -10.083 5.356 1.00 63.81 163 ARG A C 1
ATOM 1226 O O . ARG A 1 163 ? 19.719 -10.172 5.665 1.00 63.81 163 ARG A O 1
ATOM 1233 N N . SER A 1 164 ? 21.616 -8.987 5.599 1.00 67.62 164 SER A N 1
ATOM 1234 C CA . SER A 1 164 ? 21.073 -7.804 6.286 1.00 67.62 164 SER A CA 1
ATOM 1235 C C . SER A 1 164 ? 19.913 -7.142 5.532 1.00 67.62 164 SER A C 1
ATOM 1237 O O . SER A 1 164 ? 19.111 -6.440 6.142 1.00 67.62 164 SER A O 1
ATOM 1239 N N . HIS A 1 165 ? 19.793 -7.378 4.223 1.00 65.44 165 HIS A N 1
ATOM 1240 C CA . HIS A 1 165 ? 18.695 -6.869 3.401 1.00 65.44 165 HIS A CA 1
ATOM 1241 C C . HIS A 1 165 ? 17.492 -7.824 3.334 1.00 65.44 165 HIS A C 1
ATOM 1243 O O . HIS A 1 165 ? 16.448 -7.443 2.808 1.00 65.44 165 HIS A O 1
ATOM 1249 N N . CYS A 1 166 ? 17.618 -9.029 3.904 1.00 57.38 166 CYS A N 1
ATOM 1250 C CA . CYS A 1 166 ? 16.561 -10.027 4.044 1.00 57.38 166 CYS A CA 1
ATOM 1251 C C . CYS A 1 166 ? 16.343 -10.346 5.541 1.00 57.38 166 CYS A C 1
ATOM 1253 O O . CYS A 1 166 ? 16.804 -11.378 6.034 1.00 57.38 166 CYS A O 1
ATOM 1255 N N . PRO A 1 167 ? 15.661 -9.462 6.297 1.00 53.59 167 PRO A N 1
ATOM 1256 C CA . PRO A 1 167 ? 15.473 -9.624 7.742 1.00 53.59 167 PRO A CA 1
ATOM 1257 C C . PRO A 1 167 ? 14.597 -10.830 8.129 1.00 53.59 167 PRO A C 1
ATOM 1259 O O . PRO A 1 167 ? 14.511 -11.162 9.303 1.00 53.59 167 PRO A O 1
ATOM 1262 N N . SER A 1 168 ? 13.980 -11.518 7.162 1.00 47.31 168 SER A N 1
ATOM 1263 C CA . SER A 1 168 ? 13.212 -12.753 7.371 1.00 47.31 168 SER A CA 1
ATOM 1264 C C . SER A 1 168 ? 14.080 -14.015 7.530 1.00 47.31 168 SER A C 1
ATOM 1266 O O . SER A 1 168 ? 13.545 -15.102 7.745 1.00 47.31 168 SER A O 1
ATOM 1268 N N . ALA A 1 169 ? 15.410 -13.903 7.446 1.00 44.09 169 ALA A N 1
ATOM 1269 C CA . ALA A 1 169 ? 16.350 -14.994 7.704 1.00 44.09 169 ALA A CA 1
ATOM 1270 C C . ALA A 1 169 ? 16.832 -14.992 9.169 1.00 44.09 169 ALA A C 1
ATOM 1272 O O . ALA A 1 169 ? 18.007 -14.739 9.443 1.00 44.09 169 ALA A O 1
ATOM 1273 N N . ASP A 1 170 ? 15.925 -15.272 10.104 1.00 35.62 170 ASP A N 1
ATOM 1274 C CA . ASP A 1 170 ? 16.242 -15.390 11.532 1.00 35.62 170 ASP A CA 1
ATOM 1275 C C . ASP A 1 170 ? 17.197 -16.589 11.798 1.00 35.62 170 ASP A C 1
ATOM 1277 O O . ASP A 1 170 ? 16.937 -17.697 11.304 1.00 35.62 170 ASP A O 1
ATOM 1281 N N . PRO A 1 171 ? 18.326 -16.428 12.523 1.00 41.78 171 PRO A N 1
ATOM 1282 C CA . PRO A 1 171 ? 19.278 -17.512 12.785 1.00 41.78 171 PRO A CA 1
ATOM 1283 C C . PRO A 1 171 ? 18.756 -18.626 13.706 1.00 41.78 171 PRO A C 1
ATOM 1285 O O . PRO A 1 171 ? 19.330 -19.718 13.688 1.00 41.78 171 PRO A O 1
ATOM 1288 N N . GLU A 1 172 ? 17.702 -18.383 14.492 1.00 38.12 172 GLU A N 1
ATOM 1289 C CA . GLU A 1 172 ? 17.260 -19.292 15.566 1.00 38.12 172 GLU A CA 1
ATOM 1290 C C . GLU A 1 172 ? 16.615 -20.603 15.081 1.00 38.12 172 GLU A C 1
ATOM 1292 O O . GLU A 1 172 ? 16.558 -21.577 15.827 1.00 38.12 172 GLU A O 1
ATOM 1297 N N . GLN A 1 173 ? 16.250 -20.726 13.800 1.00 41.25 173 GLN A N 1
ATOM 1298 C CA . GLN A 1 173 ? 15.752 -21.992 13.229 1.00 41.25 173 GLN A CA 1
ATOM 1299 C C . GLN A 1 173 ? 16.862 -23.014 12.880 1.00 41.25 173 GLN A C 1
ATOM 1301 O O . GLN A 1 173 ? 16.632 -23.935 12.095 1.00 41.25 173 GLN A O 1
ATOM 1306 N N . ARG A 1 174 ? 18.086 -22.866 13.413 1.00 42.25 174 ARG A N 1
ATOM 1307 C CA . ARG A 1 174 ? 19.237 -23.753 13.117 1.00 42.25 174 ARG A CA 1
ATOM 1308 C C . ARG A 1 174 ? 19.500 -24.863 14.133 1.00 42.25 174 ARG A C 1
ATOM 1310 O O . ARG A 1 174 ? 20.331 -25.728 13.855 1.00 42.25 174 ARG A O 1
ATOM 1317 N N . HIS A 1 175 ? 18.815 -24.900 15.270 1.00 34.31 175 HIS A N 1
ATOM 1318 C CA . HIS A 1 175 ? 18.961 -26.011 16.210 1.00 34.31 175 HIS A CA 1
ATOM 1319 C C . HIS A 1 175 ? 17.963 -27.119 15.884 1.00 34.31 175 HIS A C 1
ATOM 1321 O O . HIS A 1 175 ? 16.902 -27.175 16.478 1.00 34.31 175 HIS A O 1
ATOM 1327 N N . HIS A 1 176 ? 18.299 -27.932 14.877 1.00 33.94 176 HIS A N 1
ATOM 1328 C CA . HIS A 1 176 ? 17.965 -29.360 14.715 1.00 33.94 176 HIS A CA 1
ATOM 1329 C C . HIS A 1 176 ? 18.141 -29.746 13.241 1.00 33.94 176 HIS A C 1
ATOM 1331 O O . HIS A 1 176 ? 17.173 -29.855 12.504 1.00 33.94 176 HIS A O 1
ATOM 1337 N N . HIS A 1 177 ? 19.391 -29.893 12.799 1.00 32.22 177 HIS A N 1
ATOM 1338 C CA . HIS A 1 177 ? 19.814 -30.929 11.847 1.00 32.22 177 HIS A CA 1
ATOM 1339 C C . HIS A 1 177 ? 21.319 -30.795 11.603 1.00 32.22 177 HIS A C 1
ATOM 1341 O O . HIS A 1 177 ? 21.789 -30.130 10.682 1.00 32.22 177 HIS A O 1
ATOM 1347 N N . SER A 1 178 ? 22.085 -31.440 12.478 1.00 34.00 178 SER A N 1
ATOM 1348 C CA . SER A 1 178 ? 23.367 -32.028 12.118 1.00 34.00 178 SER A CA 1
ATOM 1349 C C . SER A 1 178 ? 23.106 -33.134 11.094 1.00 34.00 178 SER A C 1
ATOM 1351 O O . SER A 1 178 ? 22.493 -34.139 11.435 1.00 34.00 178 SER A O 1
ATOM 1353 N N . ASP A 1 179 ? 23.443 -32.896 9.830 1.00 32.91 179 ASP A N 1
ATOM 1354 C CA . ASP A 1 179 ? 24.344 -33.759 9.056 1.00 32.91 179 ASP A CA 1
ATOM 1355 C C . ASP A 1 179 ? 24.383 -33.337 7.586 1.00 32.91 179 ASP A C 1
ATOM 1357 O O . ASP A 1 179 ? 23.428 -32.820 7.007 1.00 32.91 179 ASP A O 1
ATOM 1361 N N . GLY A 1 180 ? 25.580 -33.448 7.018 1.00 35.94 180 GLY A N 1
ATOM 1362 C CA . GLY A 1 180 ? 25.989 -32.709 5.838 1.00 35.94 180 GLY A CA 1
ATOM 1363 C C . GLY A 1 180 ? 25.256 -33.078 4.554 1.00 35.94 180 GLY A C 1
ATOM 1364 O O . GLY A 1 180 ? 25.327 -34.209 4.094 1.00 35.94 180 GLY A O 1
ATOM 1365 N N . GLN A 1 181 ? 24.728 -32.060 3.873 1.00 30.17 181 GLN A N 1
ATOM 1366 C CA . GLN A 1 181 ? 24.762 -31.983 2.414 1.00 30.17 181 GLN A CA 1
ATOM 1367 C C . GLN A 1 181 ? 25.005 -30.538 1.964 1.00 30.17 181 GLN A C 1
ATOM 1369 O O . GLN A 1 181 ? 24.297 -29.600 2.326 1.00 30.17 181 GLN A O 1
ATOM 1374 N N . ARG A 1 182 ? 26.067 -30.378 1.170 1.00 28.69 182 ARG A N 1
ATOM 1375 C CA . ARG A 1 182 ? 26.427 -29.160 0.441 1.00 28.69 182 ARG A CA 1
ATOM 1376 C C . ARG A 1 182 ? 25.325 -28.789 -0.558 1.00 28.69 182 ARG A C 1
ATOM 1378 O O . ARG A 1 182 ? 24.751 -29.667 -1.188 1.00 28.69 182 ARG A O 1
ATOM 1385 N N . ASN A 1 183 ? 25.154 -27.483 -0.770 1.00 29.52 183 ASN A N 1
ATOM 1386 C CA . ASN A 1 183 ? 24.482 -26.855 -1.914 1.00 29.52 183 ASN A CA 1
ATOM 1387 C C . ASN A 1 183 ? 23.074 -27.358 -2.261 1.00 29.52 183 ASN A C 1
ATOM 1389 O O . ASN A 1 183 ? 22.915 -28.226 -3.112 1.00 29.52 183 ASN A O 1
ATOM 1393 N N . ARG A 1 184 ? 22.058 -26.674 -1.719 1.00 25.03 184 ARG A N 1
ATOM 1394 C CA . ARG A 1 184 ? 20.773 -26.391 -2.392 1.00 25.03 184 ARG A CA 1
ATOM 1395 C C . ARG A 1 184 ? 20.018 -25.304 -1.611 1.00 25.03 184 ARG A C 1
ATOM 1397 O O . ARG A 1 184 ? 19.131 -25.592 -0.817 1.00 25.03 184 ARG A O 1
ATOM 1404 N N . PHE A 1 185 ? 20.360 -24.034 -1.835 1.00 24.47 185 PHE A N 1
ATOM 1405 C CA . PHE A 1 185 ? 19.478 -22.919 -1.463 1.00 24.47 185 PHE A CA 1
ATOM 1406 C C . PHE A 1 185 ? 18.457 -22.706 -2.589 1.00 24.47 185 PHE A C 1
ATOM 1408 O O . PHE A 1 185 ? 18.582 -21.808 -3.409 1.00 24.47 185 PHE A O 1
ATOM 1415 N N . TYR A 1 186 ? 17.446 -23.572 -2.634 1.00 29.64 186 TYR A N 1
ATOM 1416 C CA . TYR A 1 186 ? 16.160 -23.266 -3.254 1.00 29.64 186 TYR A CA 1
ATOM 1417 C C . TYR A 1 186 ? 15.134 -23.308 -2.129 1.00 29.64 186 TYR A C 1
ATOM 1419 O O . TYR A 1 186 ? 14.715 -24.388 -1.716 1.00 29.64 186 TYR A O 1
ATOM 1427 N N . ARG A 1 187 ? 14.739 -22.147 -1.599 1.00 25.66 187 ARG A N 1
ATOM 1428 C CA . ARG A 1 187 ? 13.575 -22.065 -0.712 1.00 25.66 187 ARG A CA 1
ATOM 1429 C C . ARG A 1 187 ? 12.514 -21.181 -1.354 1.00 25.66 187 ARG A C 1
ATOM 1431 O O . ARG A 1 187 ? 12.551 -19.960 -1.291 1.00 25.66 187 ARG A O 1
ATOM 1438 N N . ARG A 1 188 ? 11.618 -21.895 -2.034 1.00 25.36 188 ARG A N 1
ATOM 1439 C CA . ARG A 1 188 ? 10.217 -21.594 -2.336 1.00 25.36 188 ARG A CA 1
ATOM 1440 C C . ARG A 1 188 ? 9.641 -20.533 -1.379 1.00 25.36 188 ARG A C 1
ATOM 1442 O O . ARG A 1 188 ? 9.438 -20.820 -0.205 1.00 25.36 188 ARG A O 1
ATOM 1449 N N . LEU A 1 189 ? 9.334 -19.351 -1.906 1.00 27.14 189 LEU A N 1
ATOM 1450 C CA . LEU A 1 189 ? 8.320 -18.445 -1.362 1.00 27.14 189 LEU A CA 1
ATOM 1451 C C . LEU A 1 189 ? 7.215 -18.315 -2.417 1.00 27.14 189 LEU A C 1
ATOM 1453 O O . LEU A 1 189 ? 7.062 -17.305 -3.085 1.00 27.14 189 LEU A O 1
ATOM 1457 N N . LEU A 1 190 ? 6.503 -19.421 -2.608 1.00 31.67 190 LEU A N 1
ATOM 1458 C CA . LEU A 1 190 ? 5.094 -19.418 -2.980 1.00 31.67 190 LEU A CA 1
ATOM 1459 C C . LEU A 1 190 ? 4.448 -20.333 -1.942 1.00 31.67 190 LEU A C 1
ATOM 1461 O O . LEU A 1 190 ? 4.833 -21.501 -1.828 1.00 31.67 190 LEU A O 1
ATOM 1465 N N . PRO A 1 191 ? 3.580 -19.767 -1.109 1.00 23.92 191 PRO A N 1
ATOM 1466 C CA . PRO A 1 191 ? 2.168 -20.002 -1.344 1.00 23.92 191 PRO A CA 1
ATOM 1467 C C . PRO A 1 191 ? 1.388 -18.691 -1.327 1.00 23.92 191 PRO A C 1
ATOM 1469 O O . PRO A 1 191 ? 1.798 -17.735 -0.681 1.00 23.92 191 PRO A O 1
ATOM 1472 N N . HIS A 1 192 ? 0.292 -18.696 -2.081 1.00 26.22 192 HIS A N 1
ATOM 1473 C CA . HIS A 1 192 ? -0.930 -17.928 -1.853 1.00 26.22 192 HIS A CA 1
ATOM 1474 C C . HIS A 1 192 ? -0.897 -17.056 -0.586 1.00 26.22 192 HIS A C 1
ATOM 1476 O O . HIS A 1 192 ? -1.043 -17.572 0.523 1.00 26.22 192 HIS A O 1
ATOM 1482 N N . TRP A 1 193 ? -0.686 -15.760 -0.795 1.00 30.06 193 TRP A N 1
ATOM 1483 C CA . TRP A 1 193 ? -1.047 -14.696 0.133 1.00 30.06 193 TRP A CA 1
ATOM 1484 C C . TRP A 1 193 ? -2.192 -13.922 -0.497 1.00 30.06 193 TRP A C 1
ATOM 1486 O O . TRP A 1 193 ? -2.123 -13.727 -1.736 1.00 30.06 193 TRP A O 1
#